Protein AF-A0A7S1SQJ2-F1 (afdb_monomer_lite)

Radius of gyration: 30.3 Å; chains: 1; bounding box: 57×61×94 Å

Foldseek 3Di:
DPDDPPDDDDDDDDPDFFWDWDFDWDDDDPDDDPDDDTDGDPPHGDIDGHDPFQDWFDQQAKAWADPVRHGDQADDAAAQLDKDKIKIFTWDPPDPPDIDTTQADQKAKWKWKDFDVDDDIDIWDKAQQQDPPPDPDDDSPHRMIMTMDRSLPRGNAFGKMWMFMWIARHDPDPNDHDPPIDTQTHPPNGTHIHGYHYAAWDPVLKDKFWFDDDPDPDDGDDGPVPVDDDPPDDTDMDIFIAHPNNGTDDDDPPPPPRPQDWDWDWDADPVRDIDTDTDRDDPDDPDD

Sequence (288 aa):
MEDGPGVYIGSFMPQVVGIHNILISLKPRLIDSPREAQGAIEGSPFSPNFRAEDGLIRPESSRVVNSYGSELTTFPRATAGEDLEVLMQAYTCPLPLLCIAKRTGGDVFRVRISETGGDLNQTFEVFDHSKPQYYSWPTYLAGRYSFRLDGMGDFQRAGTYQVDIRACKGSLVEGQCDEGHVPTRIKPSRPFQLVVRPAQTDASRSFARELRFPPEDTPPSELNNGDGWRAGELLTFTIQARDRFGNDQRYDPTDVYDSRVLWDVNITGDGGRLATTSFQQVTVASPA

Structure (mmCIF, N/CA/C/O backbone):
data_AF-A0A7S1SQJ2-F1
#
_entry.id   AF-A0A7S1SQJ2-F1
#
loop_
_atom_site.group_PDB
_atom_site.id
_atom_site.type_symbol
_atom_site.label_atom_id
_atom_site.label_alt_id
_atom_site.label_comp_id
_atom_site.label_asym_id
_atom_site.label_entity_id
_atom_site.label_seq_id
_atom_site.pdbx_PDB_ins_code
_atom_site.Cartn_x
_atom_site.Cartn_y
_atom_site.Cartn_z
_atom_site.occupancy
_atom_site.B_iso_or_equiv
_atom_site.auth_seq_id
_atom_site.auth_comp_id
_atom_site.auth_asym_id
_atom_site.auth_atom_id
_atom_site.pdbx_PDB_model_num
ATOM 1 N N . MET A 1 1 ? 18.725 -26.496 -8.624 1.00 46.00 1 MET A N 1
ATOM 2 C CA . MET A 1 1 ? 17.509 -26.879 -9.361 1.00 46.00 1 MET A CA 1
ATOM 3 C C . MET A 1 1 ? 17.933 -27.937 -10.351 1.00 46.00 1 MET A C 1
ATOM 5 O O . MET A 1 1 ? 18.755 -27.635 -11.203 1.00 46.00 1 MET A O 1
ATOM 9 N N . GLU A 1 2 ? 17.480 -29.172 -10.163 1.00 40.19 2 GLU A N 1
ATOM 10 C CA . GLU A 1 2 ? 17.467 -30.141 -11.257 1.00 40.19 2 GLU A CA 1
ATOM 11 C C . GLU A 1 2 ? 16.161 -29.884 -12.003 1.00 40.19 2 GLU A C 1
ATOM 13 O O . GLU A 1 2 ? 15.087 -30.259 -11.532 1.00 40.19 2 GLU A O 1
ATOM 18 N N . ASP A 1 3 ? 16.234 -29.131 -13.098 1.00 46.88 3 ASP A N 1
ATOM 19 C CA . ASP A 1 3 ? 15.100 -29.021 -14.008 1.00 46.88 3 ASP A CA 1
ATOM 20 C C . ASP A 1 3 ? 14.786 -30.427 -14.541 1.00 46.88 3 ASP A C 1
ATOM 22 O O . ASP A 1 3 ? 15.694 -31.202 -14.855 1.00 46.88 3 ASP A O 1
ATOM 26 N N . GLY A 1 4 ? 13.502 -30.790 -14.584 1.00 47.38 4 GLY A N 1
ATOM 27 C CA . GLY A 1 4 ? 13.065 -32.117 -15.021 1.00 47.38 4 GLY A CA 1
ATOM 28 C C . GLY A 1 4 ? 13.545 -32.480 -16.440 1.00 47.38 4 GLY A C 1
ATOM 29 O O . GLY A 1 4 ? 13.971 -31.610 -17.206 1.00 47.38 4 GLY A O 1
ATOM 30 N N . PRO A 1 5 ? 13.467 -33.765 -16.838 1.00 69.88 5 PRO A N 1
ATOM 31 C CA . PRO A 1 5 ? 13.948 -34.214 -18.143 1.00 69.88 5 PRO A CA 1
ATOM 32 C C . PRO A 1 5 ? 13.274 -33.438 -19.286 1.00 69.88 5 PRO A C 1
ATOM 34 O O . PRO A 1 5 ? 12.051 -33.435 -19.405 1.00 69.88 5 PRO A O 1
ATOM 37 N N . GLY A 1 6 ? 14.082 -32.806 -20.145 1.00 77.88 6 GLY A N 1
ATOM 38 C CA . GLY A 1 6 ? 13.622 -32.135 -21.369 1.00 77.88 6 GLY A CA 1
ATOM 39 C C . GLY A 1 6 ? 13.453 -30.612 -21.295 1.00 77.88 6 GLY A C 1
ATOM 40 O O . GLY A 1 6 ? 13.040 -30.020 -22.291 1.00 77.88 6 GLY A O 1
ATOM 41 N N . VAL A 1 7 ? 13.790 -29.963 -20.175 1.00 80.25 7 VAL A N 1
ATOM 42 C CA . VAL A 1 7 ? 13.840 -28.492 -20.075 1.00 80.25 7 VAL A CA 1
ATOM 43 C C . VAL A 1 7 ? 15.280 -28.006 -20.234 1.00 80.25 7 VAL A C 1
ATOM 45 O O . VAL A 1 7 ? 16.193 -28.522 -19.596 1.00 80.25 7 VAL A O 1
ATOM 48 N N . TYR A 1 8 ? 15.486 -26.998 -21.085 1.00 80.94 8 TYR A N 1
ATOM 49 C CA . TYR A 1 8 ? 16.794 -26.389 -21.325 1.00 80.94 8 TYR A CA 1
ATOM 50 C C . TYR A 1 8 ? 16.740 -24.899 -20.987 1.00 80.94 8 TYR A C 1
ATOM 52 O O . TYR A 1 8 ? 15.941 -24.162 -21.564 1.00 80.94 8 TYR A O 1
ATOM 60 N N . ILE A 1 9 ? 17.609 -24.448 -20.080 1.00 78.88 9 ILE A N 1
ATOM 61 C CA . ILE A 1 9 ? 17.771 -23.027 -19.755 1.00 78.88 9 ILE A CA 1
ATOM 62 C C . ILE A 1 9 ? 18.908 -22.450 -20.600 1.00 78.88 9 ILE A C 1
ATOM 64 O O . ILE A 1 9 ? 20.051 -22.900 -20.521 1.00 78.88 9 ILE A O 1
ATOM 68 N N . GLY A 1 10 ? 18.591 -21.439 -21.409 1.00 76.50 10 GLY A N 1
ATOM 69 C CA . GLY A 1 10 ? 19.573 -20.637 -22.134 1.00 76.50 10 GLY A CA 1
ATOM 70 C C . GLY A 1 10 ? 19.818 -19.305 -21.430 1.00 76.50 10 GLY A C 1
ATOM 71 O O . GLY A 1 10 ? 18.873 -18.557 -21.190 1.00 76.50 10 GLY A O 1
ATOM 72 N N . SER A 1 11 ? 21.083 -18.989 -21.153 1.00 75.31 11 SER A N 1
ATOM 73 C CA . SER A 1 11 ? 21.500 -17.705 -20.577 1.00 75.31 11 SER A CA 1
ATOM 74 C C . SER A 1 11 ? 22.395 -16.956 -21.558 1.00 75.31 11 SER A C 1
ATOM 76 O O . SER A 1 11 ? 23.306 -17.533 -22.150 1.00 75.31 11 SER A O 1
ATOM 78 N N . PHE A 1 12 ? 22.153 -15.660 -21.725 1.00 79.81 12 PHE A N 1
ATOM 79 C CA . PHE A 1 12 ? 22.932 -14.784 -22.597 1.00 79.81 12 PHE A CA 1
ATOM 80 C C . PHE A 1 12 ? 23.048 -13.398 -21.958 1.00 79.81 12 PHE A C 1
ATOM 82 O O . PHE A 1 12 ? 22.084 -12.898 -21.382 1.00 79.81 12 PHE A O 1
ATOM 89 N N . MET A 1 13 ? 24.226 -12.781 -22.080 1.00 74.19 13 MET A N 1
ATOM 90 C CA . MET A 1 13 ? 24.504 -11.440 -21.571 1.00 74.19 13 MET A CA 1
ATOM 91 C C . MET A 1 13 ? 24.760 -10.481 -22.747 1.00 74.19 13 MET A C 1
ATOM 93 O O . MET A 1 13 ? 25.868 -10.489 -23.299 1.00 74.19 13 MET A O 1
ATOM 97 N N . PRO A 1 14 ? 23.766 -9.672 -23.162 1.00 72.88 14 PRO A N 1
ATOM 98 C CA . PRO A 1 14 ? 23.923 -8.731 -24.269 1.00 72.88 14 PRO A CA 1
ATOM 99 C C . PRO A 1 14 ? 25.008 -7.709 -23.955 1.00 72.88 14 PRO A C 1
ATOM 101 O O . PRO A 1 14 ? 24.986 -7.069 -22.910 1.00 72.88 14 PRO A O 1
ATOM 104 N N . GLN A 1 15 ? 25.948 -7.542 -24.884 1.00 76.62 15 GLN A N 1
ATOM 105 C CA . GLN A 1 15 ? 27.007 -6.533 -24.776 1.00 76.62 15 GLN A CA 1
ATOM 106 C C . GLN A 1 15 ? 26.619 -5.206 -25.443 1.00 76.62 15 GLN A C 1
ATOM 108 O O . GLN A 1 15 ? 27.313 -4.207 -25.285 1.00 76.62 15 GLN A O 1
ATOM 113 N N . VAL A 1 16 ? 25.526 -5.188 -26.214 1.00 75.94 16 VAL A N 1
ATOM 114 C CA . VAL A 1 16 ? 25.098 -4.035 -27.013 1.00 75.94 16 VAL A CA 1
ATOM 115 C C . VAL A 1 16 ? 23.627 -3.729 -26.737 1.00 75.94 16 VAL A C 1
ATOM 117 O O . VAL A 1 16 ? 22.804 -4.627 -26.571 1.00 75.94 16 VAL A O 1
ATOM 120 N N . VAL A 1 17 ? 23.296 -2.440 -26.691 1.00 74.75 17 VAL A N 1
ATOM 121 C CA . VAL A 1 17 ? 21.923 -1.929 -26.582 1.00 74.75 17 VAL A CA 1
ATOM 122 C C . VAL A 1 17 ? 21.207 -2.039 -27.926 1.00 74.75 17 VAL A C 1
ATOM 124 O O . VAL A 1 17 ? 21.767 -1.686 -28.958 1.00 74.75 17 VAL A O 1
ATOM 127 N N . GLY A 1 18 ? 19.947 -2.468 -27.918 1.00 76.06 18 GLY A N 1
ATOM 128 C CA . GLY A 1 18 ? 19.072 -2.448 -29.085 1.00 76.06 18 GLY A CA 1
ATOM 129 C C . GLY A 1 18 ? 18.138 -3.648 -29.179 1.00 76.06 18 GLY A C 1
ATOM 130 O O . GLY A 1 18 ? 18.135 -4.554 -28.342 1.00 76.06 18 GLY A O 1
ATOM 131 N N . ILE A 1 19 ? 17.339 -3.663 -30.245 1.00 77.00 19 ILE A N 1
ATOM 132 C CA . ILE A 1 19 ? 16.502 -4.811 -30.598 1.00 77.00 19 ILE A CA 1
ATOM 133 C C . ILE A 1 19 ? 17.415 -5.922 -31.109 1.00 77.00 19 ILE A C 1
ATOM 135 O O . ILE A 1 19 ? 18.147 -5.733 -32.076 1.00 77.00 19 ILE A O 1
ATOM 139 N N . HIS A 1 20 ? 17.375 -7.069 -30.448 1.00 81.69 20 HIS A N 1
ATOM 140 C CA . HIS A 1 20 ? 18.065 -8.275 -30.896 1.00 81.69 20 HIS A CA 1
ATOM 141 C C . HIS A 1 20 ? 17.042 -9.250 -31.446 1.00 81.69 20 HIS A C 1
ATOM 143 O O . HIS A 1 20 ? 15.864 -9.138 -31.133 1.00 81.69 20 HIS A O 1
ATOM 149 N N . ASN A 1 21 ? 17.488 -10.214 -32.243 1.00 88.12 21 ASN A N 1
ATOM 150 C CA . ASN A 1 21 ? 16.626 -11.265 -32.758 1.00 88.12 21 ASN A CA 1
ATOM 151 C C . ASN A 1 21 ? 17.125 -12.613 -32.244 1.00 88.12 21 ASN A C 1
ATOM 153 O O . ASN A 1 21 ? 18.231 -13.027 -32.589 1.00 88.12 21 ASN A O 1
ATOM 157 N N . ILE A 1 22 ? 16.340 -13.274 -31.397 1.00 88.69 22 ILE A N 1
ATOM 158 C CA . ILE A 1 22 ? 16.706 -14.567 -30.819 1.00 88.69 22 ILE A CA 1
ATOM 159 C C . ILE A 1 22 ? 15.958 -15.656 -31.579 1.00 88.69 22 ILE A C 1
ATOM 161 O O . ILE A 1 22 ? 14.748 -15.833 -31.425 1.00 88.69 22 ILE A O 1
ATOM 165 N N . LEU A 1 23 ? 16.704 -16.374 -32.420 1.00 91.12 23 LEU A N 1
ATOM 166 C CA . LEU A 1 23 ? 16.224 -17.515 -33.186 1.00 91.12 23 LEU A CA 1
ATOM 167 C C . LEU A 1 23 ? 16.583 -18.814 -32.459 1.00 91.12 23 LEU A C 1
ATOM 169 O O . LEU A 1 23 ? 17.753 -19.104 -32.223 1.00 91.12 23 LEU A O 1
ATOM 173 N N . ILE A 1 24 ? 15.570 -19.610 -32.150 1.00 91.19 24 ILE A N 1
ATOM 174 C CA . ILE A 1 24 ? 15.678 -20.945 -31.586 1.00 91.19 24 ILE A CA 1
ATOM 175 C C . ILE A 1 24 ? 15.172 -21.898 -32.660 1.00 91.19 24 ILE A C 1
ATOM 177 O O . ILE A 1 24 ? 14.027 -21.816 -33.099 1.00 91.19 24 ILE A O 1
ATOM 181 N N . SER A 1 25 ? 16.044 -22.795 -33.102 1.00 89.19 25 SER A N 1
ATOM 182 C CA . SER A 1 25 ? 15.727 -23.807 -34.105 1.00 89.19 25 SER A CA 1
ATOM 183 C C . SER A 1 25 ? 15.935 -25.192 -33.520 1.00 89.19 25 SER A C 1
ATOM 185 O O . SER A 1 25 ? 16.969 -25.435 -32.893 1.00 89.19 25 SER A O 1
ATOM 187 N N . LEU A 1 26 ? 15.011 -26.110 -33.785 1.00 85.12 26 LEU A N 1
ATOM 188 C CA . LEU A 1 26 ? 15.198 -27.520 -33.469 1.00 85.12 26 LEU A CA 1
ATOM 189 C C . LEU A 1 26 ? 15.697 -28.239 -34.723 1.00 85.12 26 LEU A C 1
ATOM 191 O O . LEU A 1 26 ? 15.071 -28.160 -35.779 1.00 85.12 26 LEU A O 1
ATOM 195 N N . LYS A 1 27 ? 16.837 -28.928 -34.620 1.00 79.00 27 LYS A N 1
ATOM 196 C CA . LYS A 1 27 ? 17.335 -29.779 -35.706 1.00 79.00 27 LYS A CA 1
ATOM 197 C C . LYS A 1 27 ? 16.989 -31.235 -35.399 1.00 79.00 27 LYS A C 1
ATOM 199 O O . LYS A 1 27 ? 17.367 -31.699 -34.321 1.00 79.00 27 LYS A O 1
ATOM 204 N N . PRO A 1 28 ? 16.325 -31.967 -36.310 1.00 69.88 28 PRO A N 1
ATOM 205 C CA . PRO A 1 28 ? 16.175 -33.403 -36.143 1.00 69.88 28 PRO A CA 1
ATOM 206 C C . PRO A 1 28 ? 17.559 -34.061 -36.134 1.00 69.88 28 PRO A C 1
ATOM 208 O O . PRO A 1 28 ? 18.494 -33.618 -36.811 1.00 69.88 28 PRO A O 1
ATOM 211 N N . ARG A 1 29 ? 17.709 -35.113 -35.324 1.00 62.34 29 ARG A N 1
ATOM 212 C CA . ARG A 1 29 ? 18.940 -35.906 -35.284 1.00 62.34 29 ARG A CA 1
ATOM 213 C C . ARG A 1 29 ? 19.063 -36.595 -36.645 1.00 62.34 29 ARG A C 1
ATOM 215 O O . ARG A 1 29 ? 18.229 -37.427 -36.983 1.00 62.34 29 ARG A O 1
ATOM 222 N N . LEU A 1 30 ? 20.068 -36.201 -37.426 1.00 60.75 30 LEU A N 1
ATOM 223 C CA . LEU A 1 30 ? 20.409 -36.774 -38.731 1.00 60.75 30 LEU A CA 1
ATOM 224 C C . LEU A 1 30 ? 20.727 -38.264 -38.568 1.00 60.75 30 LEU A C 1
ATOM 226 O O . LEU A 1 30 ? 21.883 -38.618 -38.352 1.00 60.75 30 LEU A O 1
ATOM 230 N N . ILE A 1 31 ? 19.716 -39.126 -38.616 1.00 59.75 31 ILE A N 1
ATOM 231 C CA . ILE A 1 31 ? 19.946 -40.565 -38.742 1.00 59.75 31 ILE A CA 1
ATOM 232 C C . ILE A 1 31 ? 19.494 -41.051 -40.123 1.00 59.75 31 ILE A C 1
ATOM 234 O O . ILE A 1 31 ? 20.265 -41.783 -40.720 1.00 59.75 31 ILE A O 1
ATOM 238 N N . ASP A 1 32 ? 18.417 -40.527 -40.736 1.00 54.59 32 ASP A N 1
ATOM 239 C CA . ASP A 1 32 ? 17.941 -41.106 -42.015 1.00 54.59 32 ASP A CA 1
ATOM 240 C C . ASP A 1 32 ? 17.447 -40.135 -43.112 1.00 54.59 32 ASP A C 1
ATOM 242 O O . ASP A 1 32 ? 16.914 -40.590 -44.123 1.00 54.59 32 ASP A O 1
ATOM 246 N N . SER A 1 33 ? 17.620 -38.808 -43.004 1.00 52.94 33 SER A N 1
ATOM 247 C CA . SER A 1 33 ? 17.184 -37.913 -44.096 1.00 52.94 33 SER A CA 1
ATOM 248 C C . SER A 1 33 ? 18.021 -36.635 -44.242 1.00 52.94 33 SER A C 1
ATOM 250 O O . SER A 1 33 ? 17.960 -35.753 -43.386 1.00 52.94 33 SER A O 1
ATOM 252 N N . PRO A 1 34 ? 18.785 -36.463 -45.340 1.00 56.69 34 PRO A N 1
ATOM 253 C CA . PRO A 1 34 ? 19.629 -35.285 -45.565 1.00 56.69 34 PRO A CA 1
ATOM 254 C C . PRO A 1 34 ? 18.853 -34.024 -46.008 1.00 56.69 34 PRO A C 1
ATOM 256 O O . PRO A 1 34 ? 19.459 -33.101 -46.553 1.00 56.69 34 PRO A O 1
ATOM 259 N N . ARG A 1 35 ? 17.522 -33.962 -45.830 1.00 57.09 35 ARG A N 1
ATOM 260 C CA . ARG A 1 35 ? 16.679 -32.873 -46.371 1.00 57.09 35 ARG A CA 1
ATOM 261 C C . ARG A 1 35 ? 15.543 -32.362 -45.476 1.00 57.09 35 ARG A C 1
ATOM 263 O O . ARG A 1 35 ? 14.717 -31.599 -45.969 1.00 57.09 35 ARG A O 1
ATOM 270 N N . GLU A 1 36 ? 15.477 -32.709 -44.191 1.00 55.72 36 GLU A N 1
ATOM 271 C CA . GLU A 1 36 ? 14.464 -32.088 -43.324 1.00 55.72 36 GLU A CA 1
ATOM 272 C C . GLU A 1 36 ? 14.820 -30.636 -42.982 1.00 55.72 36 GLU A C 1
ATOM 274 O O . GLU A 1 36 ? 15.918 -30.319 -42.515 1.00 55.72 36 GLU A O 1
ATOM 279 N N . ALA A 1 37 ? 13.875 -29.743 -43.284 1.00 55.12 37 ALA A N 1
ATOM 280 C CA . ALA A 1 37 ? 14.016 -28.304 -43.149 1.00 55.12 37 ALA A CA 1
ATOM 281 C C . ALA A 1 37 ? 14.262 -27.917 -41.685 1.00 55.12 37 ALA A C 1
ATOM 283 O O . ALA A 1 37 ? 13.485 -28.251 -40.793 1.00 55.12 37 ALA A O 1
ATOM 284 N N . GLN A 1 38 ? 15.344 -27.175 -41.446 1.00 69.31 38 GLN A N 1
ATOM 285 C CA . GLN A 1 38 ? 15.570 -26.495 -40.175 1.00 69.31 38 GLN A CA 1
ATOM 286 C C . GLN A 1 38 ? 14.461 -25.457 -39.986 1.00 69.31 38 GLN A C 1
ATOM 288 O O . GLN A 1 38 ? 14.413 -24.465 -40.710 1.00 69.31 38 GLN A O 1
ATOM 293 N N . GLY A 1 39 ? 13.563 -25.709 -39.037 1.00 76.81 39 GLY A N 1
ATOM 294 C CA . GLY A 1 39 ? 12.510 -24.779 -38.649 1.00 76.81 39 GLY A CA 1
ATOM 295 C C . GLY A 1 39 ? 12.876 -24.035 -37.370 1.00 76.81 39 GLY A C 1
ATOM 296 O O . GLY A 1 39 ? 13.464 -24.610 -36.449 1.00 76.81 39 GLY A O 1
ATOM 297 N N . ALA A 1 40 ? 12.512 -22.754 -37.304 1.00 85.88 40 ALA A N 1
ATOM 298 C CA . ALA A 1 40 ? 12.355 -22.086 -36.019 1.00 85.88 40 ALA A CA 1
ATOM 299 C C . ALA A 1 40 ? 11.288 -22.839 -35.209 1.00 85.88 40 ALA A C 1
ATOM 301 O O . ALA A 1 40 ? 10.312 -23.326 -35.784 1.00 85.88 40 ALA A O 1
ATOM 302 N N . ILE A 1 41 ? 11.468 -22.955 -33.895 1.00 89.19 41 ILE A N 1
ATOM 303 C CA . ILE A 1 41 ? 10.383 -23.447 -33.039 1.00 89.19 41 ILE A CA 1
ATOM 304 C C . ILE A 1 41 ? 9.259 -22.404 -32.971 1.00 89.19 41 ILE A C 1
ATOM 306 O O . ILE A 1 41 ? 9.471 -21.224 -33.264 1.00 89.19 41 ILE A O 1
ATOM 310 N N . GLU A 1 42 ? 8.064 -22.825 -32.563 1.00 87.62 42 GLU A N 1
ATOM 311 C CA . GLU A 1 42 ? 6.940 -21.911 -32.353 1.00 87.62 42 GLU A CA 1
ATOM 312 C C . GLU A 1 42 ? 7.315 -20.775 -31.380 1.00 87.62 42 GLU A C 1
ATOM 314 O O . GLU A 1 42 ? 7.999 -20.991 -30.380 1.00 87.62 42 GLU A O 1
ATOM 319 N N . GLY A 1 43 ? 6.909 -19.543 -31.705 1.00 84.25 43 GLY A N 1
ATOM 320 C CA . GLY A 1 43 ? 7.273 -18.341 -30.944 1.00 84.25 43 GLY A CA 1
ATOM 321 C C . GLY A 1 43 ? 8.679 -17.795 -31.232 1.00 84.25 43 GLY A C 1
ATOM 322 O O . GLY A 1 43 ? 9.083 -16.804 -30.621 1.00 84.25 43 GLY A O 1
ATOM 323 N N . SER A 1 44 ? 9.419 -18.404 -32.166 1.00 90.88 44 SER A N 1
ATOM 324 C CA . SER A 1 44 ? 10.736 -17.953 -32.609 1.00 90.88 44 SER A CA 1
ATOM 325 C C . SER A 1 44 ? 10.723 -17.472 -34.077 1.00 90.88 44 SER A C 1
ATOM 327 O O . SER A 1 44 ? 10.063 -18.084 -34.914 1.00 90.88 44 SER A O 1
ATOM 329 N N . PRO A 1 45 ? 11.464 -16.403 -34.425 1.00 88.69 45 PRO A N 1
ATOM 330 C CA . PRO A 1 45 ? 12.303 -15.619 -33.534 1.00 88.69 45 PRO A CA 1
ATOM 331 C C . PRO A 1 45 ? 11.496 -14.644 -32.672 1.00 88.69 45 PRO A C 1
ATOM 333 O O . PRO A 1 45 ? 10.442 -14.162 -33.080 1.00 88.69 45 PRO A O 1
ATOM 336 N N . PHE A 1 46 ? 12.016 -14.330 -31.486 1.00 87.50 46 PHE A N 1
ATOM 337 C CA . PHE A 1 46 ? 11.502 -13.231 -30.669 1.00 87.50 46 PHE A CA 1
ATOM 338 C C . PHE A 1 46 ? 12.521 -12.098 -30.618 1.00 87.50 46 PHE A C 1
ATOM 340 O O . PHE A 1 46 ? 13.733 -12.331 -30.659 1.00 87.50 46 PHE A O 1
ATOM 347 N N . SER A 1 47 ? 12.022 -10.861 -30.545 1.00 85.62 47 SER A N 1
ATOM 348 C CA . SER A 1 47 ? 12.851 -9.666 -30.714 1.00 85.62 47 SER A CA 1
ATOM 349 C C . SER A 1 47 ? 12.890 -8.777 -29.465 1.00 85.62 47 SER A C 1
ATOM 351 O O . SER A 1 47 ? 12.232 -7.732 -29.427 1.00 85.62 47 SER A O 1
ATOM 353 N N . PRO A 1 48 ? 13.620 -9.173 -28.404 1.00 79.12 48 PRO A N 1
ATOM 354 C CA . PRO A 1 48 ? 13.714 -8.364 -27.198 1.00 79.12 48 PRO A CA 1
ATOM 355 C C . PRO A 1 48 ? 14.523 -7.087 -27.458 1.00 79.12 48 PRO A C 1
ATOM 357 O O . PRO A 1 48 ? 15.520 -7.084 -28.180 1.00 79.12 48 PRO A O 1
ATOM 360 N N . ASN A 1 49 ? 14.110 -5.989 -26.824 1.00 75.75 49 ASN A N 1
ATOM 361 C CA . ASN A 1 49 ? 14.848 -4.729 -26.830 1.00 75.75 49 ASN A CA 1
ATOM 362 C C . ASN A 1 49 ? 15.713 -4.627 -25.566 1.00 75.75 49 ASN A C 1
ATOM 364 O O . ASN A 1 49 ? 15.204 -4.369 -24.470 1.00 75.75 49 ASN A O 1
ATOM 368 N N . PHE A 1 50 ? 17.018 -4.832 -25.706 1.00 72.25 50 PHE A N 1
ATOM 369 C CA . PHE A 1 50 ? 17.981 -4.676 -24.620 1.00 72.25 50 PHE A CA 1
ATOM 370 C C . PHE A 1 50 ? 18.364 -3.209 -24.482 1.00 72.25 50 PHE A C 1
ATOM 372 O O . PHE A 1 50 ? 18.631 -2.543 -25.475 1.00 72.25 50 PHE A O 1
ATOM 379 N N . ARG A 1 51 ? 18.368 -2.677 -23.261 1.00 68.38 51 ARG A N 1
ATOM 380 C CA . ARG A 1 51 ? 18.730 -1.276 -23.007 1.00 68.38 51 ARG A CA 1
ATOM 381 C C . ARG A 1 51 ? 19.738 -1.230 -21.875 1.00 68.38 51 ARG A C 1
ATOM 383 O O . ARG A 1 51 ? 19.607 -2.017 -20.947 1.00 68.38 51 ARG A O 1
ATOM 390 N N . ALA A 1 52 ? 20.726 -0.345 -21.993 1.00 62.28 52 ALA A N 1
ATOM 391 C CA . ALA A 1 52 ? 21.736 -0.143 -20.955 1.00 62.28 52 ALA A CA 1
ATOM 392 C C . ALA A 1 52 ? 21.103 0.495 -19.717 1.00 62.28 52 ALA A C 1
ATOM 394 O O . ALA A 1 52 ? 21.423 0.122 -18.598 1.00 62.28 52 ALA A O 1
ATOM 395 N N . GLU A 1 53 ? 20.150 1.399 -19.937 1.00 68.19 53 GLU A N 1
ATOM 396 C CA . GLU A 1 53 ? 19.367 2.050 -18.898 1.00 68.19 53 GLU A CA 1
ATOM 397 C C . GLU A 1 53 ? 17.932 2.198 -19.401 1.00 68.19 53 GLU A C 1
ATOM 399 O O . GLU A 1 53 ? 17.698 2.475 -20.582 1.00 68.19 53 GLU A O 1
ATOM 404 N N . ASP A 1 54 ? 16.951 2.058 -18.513 1.00 70.50 54 ASP A N 1
ATOM 405 C CA . ASP A 1 54 ? 15.560 2.345 -18.867 1.00 70.50 54 ASP A CA 1
ATOM 406 C C . ASP A 1 54 ? 15.241 3.849 -18.813 1.00 70.50 54 ASP A C 1
ATOM 408 O O . ASP A 1 54 ? 14.085 4.251 -18.870 1.00 70.50 54 ASP A O 1
ATOM 412 N N . GLY A 1 55 ? 16.259 4.710 -18.784 1.00 80.38 55 GLY A N 1
ATOM 413 C CA . GLY A 1 55 ? 16.094 6.158 -18.742 1.00 80.38 55 GLY A CA 1
ATOM 414 C C . GLY A 1 55 ? 15.451 6.645 -17.441 1.00 80.38 55 GLY A C 1
ATOM 415 O O . GLY A 1 55 ? 15.373 5.935 -16.431 1.00 80.38 55 GLY A O 1
ATOM 416 N N . LEU A 1 56 ? 14.997 7.896 -17.458 1.00 88.19 56 LEU A N 1
ATOM 417 C CA . LEU A 1 56 ? 14.420 8.536 -16.279 1.00 88.19 56 LEU A CA 1
ATOM 418 C C . LEU A 1 56 ? 13.042 7.958 -15.954 1.00 88.19 56 LEU A C 1
ATOM 420 O O . LEU A 1 56 ? 12.239 7.690 -16.851 1.00 88.19 56 LEU A O 1
ATOM 424 N N . ILE A 1 57 ? 12.757 7.801 -14.660 1.00 92.50 57 ILE A N 1
ATOM 425 C CA . ILE A 1 57 ? 11.388 7.550 -14.215 1.00 92.50 57 ILE A CA 1
ATOM 426 C C . ILE A 1 57 ? 10.476 8.680 -14.682 1.00 92.50 57 ILE A C 1
ATOM 428 O O . ILE A 1 57 ? 10.839 9.857 -14.642 1.00 92.50 57 ILE A O 1
ATOM 432 N N . ARG A 1 58 ? 9.266 8.308 -15.087 1.00 94.06 58 ARG A N 1
ATOM 433 C CA . ARG A 1 58 ? 8.173 9.219 -15.388 1.00 94.06 58 ARG A CA 1
ATOM 434 C C . ARG A 1 58 ? 7.073 9.035 -14.340 1.00 94.06 58 ARG A C 1
ATOM 436 O O . ARG A 1 58 ? 6.217 8.164 -14.525 1.00 94.06 58 ARG A O 1
ATOM 443 N N . PRO A 1 59 ? 7.103 9.789 -13.222 1.00 93.25 59 PRO A N 1
ATOM 444 C CA . PRO A 1 59 ? 6.187 9.592 -12.101 1.00 93.25 59 PRO A CA 1
ATOM 445 C C . PRO A 1 59 ? 4.720 9.541 -12.528 1.00 93.25 59 PRO A C 1
ATOM 447 O O . PRO A 1 59 ? 4.015 8.612 -12.156 1.00 93.25 59 PRO A O 1
ATOM 450 N N . GLU A 1 60 ? 4.279 10.435 -13.410 1.00 93.56 60 GLU A N 1
ATOM 451 C CA . GLU A 1 60 ? 2.899 10.508 -13.899 1.00 93.56 60 GLU A CA 1
ATOM 452 C C . GLU A 1 60 ? 2.428 9.269 -14.685 1.00 93.56 60 GLU A C 1
ATOM 454 O O . GLU A 1 60 ? 1.236 9.119 -14.950 1.00 93.56 60 GLU A O 1
ATOM 459 N N . SER A 1 61 ? 3.351 8.387 -15.077 1.00 93.44 61 SER A N 1
ATOM 460 C CA . SER A 1 61 ? 3.065 7.085 -15.696 1.00 93.44 61 SER A CA 1
ATOM 461 C C . SER A 1 61 ? 3.314 5.905 -14.754 1.00 93.44 61 SER A C 1
ATOM 463 O O . SER A 1 61 ? 2.744 4.833 -14.961 1.00 93.44 61 SER A O 1
ATOM 465 N N . SER A 1 62 ? 4.142 6.092 -13.722 1.00 95.62 62 SER A N 1
ATOM 466 C CA . SER A 1 62 ? 4.342 5.125 -12.641 1.00 95.62 62 SER A CA 1
ATOM 467 C C . SER A 1 62 ? 3.050 4.903 -11.862 1.00 95.62 62 SER A C 1
ATOM 469 O O . SER A 1 62 ? 2.210 5.797 -11.783 1.00 95.62 62 SER A O 1
ATOM 471 N N . ARG A 1 63 ? 2.860 3.708 -11.298 1.00 95.62 63 ARG A N 1
ATOM 472 C CA . ARG A 1 63 ? 1.565 3.314 -10.719 1.00 95.62 63 ARG A CA 1
ATOM 473 C C . ARG A 1 63 ? 1.692 2.277 -9.615 1.00 95.62 63 ARG A C 1
ATOM 475 O O . ARG A 1 63 ? 2.655 1.513 -9.583 1.00 95.62 63 ARG A O 1
ATOM 482 N N . VAL A 1 64 ? 0.681 2.231 -8.752 1.00 95.56 64 VAL A N 1
ATOM 483 C CA . VAL A 1 64 ? 0.457 1.106 -7.837 1.00 95.56 64 VAL A CA 1
ATOM 484 C C . VAL A 1 64 ? -0.036 -0.088 -8.648 1.00 95.56 64 VAL A C 1
ATOM 486 O O . VAL A 1 64 ? -0.840 0.069 -9.573 1.00 95.56 64 VAL A O 1
ATOM 489 N N . VAL A 1 65 ? 0.462 -1.277 -8.324 1.00 93.56 65 VAL A N 1
ATOM 490 C CA . VAL A 1 65 ? 0.139 -2.515 -9.033 1.00 93.56 65 VAL A CA 1
ATOM 491 C C . VAL A 1 65 ? -0.200 -3.647 -8.071 1.00 93.56 65 VAL A C 1
ATOM 493 O O . VAL A 1 65 ? 0.165 -3.613 -6.901 1.00 93.56 65 VAL A O 1
ATOM 496 N N . ASN A 1 66 ? -0.894 -4.670 -8.561 1.00 87.62 66 ASN A N 1
ATOM 497 C CA . ASN A 1 66 ? -1.015 -5.943 -7.850 1.00 87.62 66 ASN A CA 1
ATOM 498 C C . ASN A 1 66 ? 0.229 -6.829 -8.076 1.00 87.62 66 ASN A C 1
ATOM 500 O O . ASN A 1 66 ? 1.155 -6.461 -8.802 1.00 87.62 66 ASN A O 1
ATOM 504 N N . SER A 1 67 ? 0.236 -8.033 -7.498 1.00 83.12 67 SER A N 1
ATOM 505 C CA . SER A 1 67 ? 1.324 -9.014 -7.663 1.00 83.12 67 SER A CA 1
ATOM 506 C C . SER A 1 67 ? 1.613 -9.360 -9.131 1.00 83.12 67 SER A C 1
ATOM 508 O O . SER A 1 67 ? 2.772 -9.546 -9.516 1.00 83.12 67 SER A O 1
ATOM 510 N N . TYR A 1 68 ? 0.583 -9.345 -9.980 1.00 82.75 68 TYR A N 1
ATOM 511 C CA . TYR A 1 68 ? 0.678 -9.588 -11.421 1.00 82.75 68 TYR A CA 1
ATOM 512 C C . TYR A 1 68 ? 1.158 -8.369 -12.230 1.00 82.75 68 TYR A C 1
ATOM 514 O O . TYR A 1 68 ? 1.354 -8.478 -13.437 1.00 82.75 68 TYR A O 1
ATOM 522 N N . GLY A 1 69 ? 1.370 -7.205 -11.605 1.00 82.06 69 GLY A N 1
ATOM 523 C CA . GLY A 1 69 ? 1.786 -5.972 -12.287 1.00 82.06 69 GLY A CA 1
ATOM 524 C C . GLY A 1 69 ? 0.643 -5.187 -12.945 1.00 82.06 69 GLY A C 1
ATOM 525 O O . GLY A 1 69 ? 0.897 -4.231 -13.680 1.00 82.06 69 GLY A O 1
ATOM 526 N N . SER A 1 70 ? -0.612 -5.569 -12.695 1.00 87.31 70 SER A N 1
ATOM 527 C CA . SER A 1 70 ? -1.785 -4.831 -13.180 1.00 87.31 70 SER A CA 1
ATOM 528 C C . SER A 1 70 ? -2.030 -3.592 -12.325 1.00 87.31 70 SER A C 1
ATOM 530 O O . SER A 1 70 ? -1.888 -3.657 -11.108 1.00 87.31 70 SER A O 1
ATOM 532 N N . GLU A 1 71 ? -2.414 -2.481 -12.956 1.00 92.94 71 GLU A N 1
ATOM 533 C CA . GLU A 1 71 ? -2.685 -1.204 -12.283 1.00 92.94 71 GLU A CA 1
ATOM 534 C C . GLU A 1 71 ? -3.805 -1.334 -11.244 1.00 92.94 71 GLU A C 1
ATOM 536 O O . GLU A 1 71 ? -4.884 -1.847 -11.542 1.00 92.94 71 GLU A O 1
ATOM 541 N N . LEU A 1 72 ? -3.557 -0.814 -10.043 1.00 90.62 72 LEU A N 1
ATOM 542 C CA . LEU A 1 72 ? -4.571 -0.621 -9.016 1.00 90.62 72 LEU A CA 1
ATOM 543 C C . LEU A 1 72 ? -4.961 0.855 -8.980 1.00 90.62 72 LEU A C 1
ATOM 545 O O . LEU A 1 72 ? -4.161 1.717 -8.627 1.00 90.62 72 LEU A O 1
ATOM 549 N N . THR A 1 73 ? -6.209 1.154 -9.335 1.00 89.62 73 THR A N 1
ATOM 550 C CA . THR A 1 73 ? -6.761 2.519 -9.272 1.00 89.62 73 THR A CA 1
ATOM 551 C C . THR A 1 73 ? -7.274 2.890 -7.882 1.00 89.62 73 THR A C 1
ATOM 553 O O . THR A 1 73 ? -7.465 4.067 -7.581 1.00 89.62 73 THR A O 1
ATOM 556 N N . THR A 1 74 ? -7.519 1.884 -7.045 1.00 89.25 74 THR A N 1
ATOM 557 C CA . THR A 1 74 ? -7.999 1.986 -5.664 1.00 89.25 74 THR A CA 1
ATOM 558 C C . THR A 1 74 ? -7.330 0.899 -4.840 1.00 89.25 74 THR A C 1
ATOM 560 O O . THR A 1 74 ? -7.119 -0.204 -5.352 1.00 89.25 74 THR A O 1
ATOM 563 N N . PHE A 1 75 ? -7.032 1.174 -3.570 1.00 90.25 75 PHE A N 1
ATOM 564 C CA . PHE A 1 75 ? -6.564 0.116 -2.683 1.00 90.25 75 PHE A CA 1
ATOM 565 C C . PHE A 1 75 ? -7.684 -0.878 -2.375 1.00 90.25 75 PHE A C 1
ATOM 567 O O . PHE A 1 75 ? -8.845 -0.471 -2.242 1.00 90.25 75 PHE A O 1
ATOM 574 N N . PRO A 1 76 ? -7.363 -2.179 -2.250 1.00 86.69 76 PRO A N 1
ATOM 575 C CA . PRO A 1 76 ? -8.275 -3.100 -1.598 1.00 86.69 76 PRO A CA 1
ATOM 576 C C . PRO A 1 76 ? -8.506 -2.638 -0.155 1.00 86.69 76 PRO A C 1
ATOM 578 O O . PRO A 1 76 ? -7.665 -1.969 0.447 1.00 86.69 76 PRO A O 1
ATOM 581 N N . ARG A 1 77 ? -9.668 -2.984 0.399 1.00 85.38 77 ARG A N 1
ATOM 582 C CA . ARG A 1 77 ? -9.948 -2.725 1.813 1.00 85.38 77 ARG A CA 1
ATOM 583 C C . ARG A 1 77 ? -8.975 -3.544 2.660 1.00 85.38 77 ARG A C 1
ATOM 585 O O . ARG A 1 77 ? -8.816 -4.734 2.396 1.00 85.38 77 ARG A O 1
ATOM 592 N N . ALA A 1 78 ? -8.365 -2.902 3.646 1.00 89.75 78 ALA A N 1
ATOM 593 C CA . ALA A 1 78 ? -7.483 -3.545 4.610 1.00 89.75 78 ALA A CA 1
ATOM 594 C C . ALA A 1 78 ? -8.211 -3.744 5.943 1.00 89.75 78 ALA A C 1
ATOM 596 O O . ALA A 1 78 ? -9.265 -3.143 6.180 1.00 89.75 78 ALA A O 1
ATOM 597 N N . THR A 1 79 ? -7.642 -4.572 6.808 1.00 88.56 79 THR A N 1
ATOM 598 C CA . THR A 1 79 ? -8.124 -4.789 8.173 1.00 88.56 79 THR A CA 1
ATOM 599 C C . THR A 1 79 ? -7.137 -4.160 9.150 1.00 88.56 79 THR A C 1
ATOM 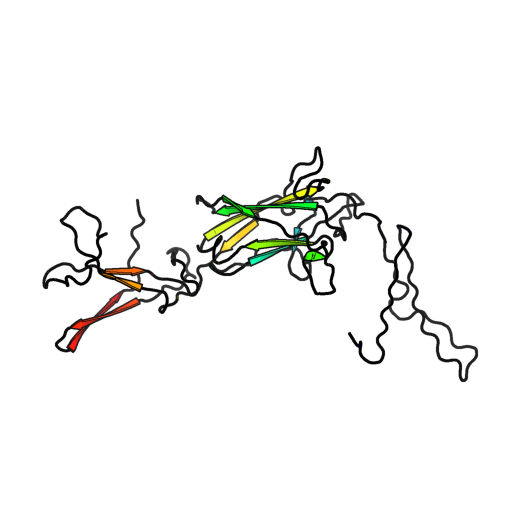601 O O . THR A 1 79 ? -5.929 -4.294 8.972 1.00 88.56 79 THR A O 1
ATOM 604 N N . ALA A 1 80 ? -7.630 -3.483 10.183 1.00 86.88 80 ALA A N 1
ATOM 605 C CA . ALA A 1 80 ? -6.800 -2.959 11.259 1.00 86.88 80 ALA A CA 1
ATOM 606 C C . ALA A 1 80 ? -6.012 -4.105 11.910 1.00 86.88 80 ALA A C 1
ATOM 608 O O . ALA A 1 80 ? -6.548 -5.199 12.102 1.00 86.88 80 ALA A O 1
ATOM 609 N N . GLY A 1 81 ? -4.739 -3.878 12.219 1.00 85.81 81 GLY A N 1
ATOM 610 C CA . GLY A 1 81 ? -3.870 -4.918 12.768 1.00 85.81 81 GLY A CA 1
ATOM 611 C C . GLY A 1 81 ? -3.271 -5.893 11.748 1.00 85.81 81 GLY A C 1
ATOM 612 O O . GLY A 1 81 ? -2.382 -6.654 12.117 1.00 85.81 81 GLY A O 1
ATOM 613 N N . GLU A 1 82 ? -3.705 -5.887 10.481 1.00 88.50 82 GLU A N 1
ATOM 614 C CA . GLU A 1 82 ? -3.082 -6.698 9.427 1.00 88.50 82 GLU A CA 1
ATOM 615 C C . GLU A 1 82 ? -1.965 -5.940 8.712 1.00 88.50 82 GLU A C 1
ATOM 617 O O . GLU A 1 82 ? -2.089 -4.754 8.404 1.00 88.50 82 GLU A O 1
ATOM 622 N N . ASP A 1 83 ? -0.896 -6.663 8.383 1.00 89.88 83 ASP A N 1
ATOM 623 C CA . ASP A 1 83 ? 0.155 -6.139 7.525 1.00 89.88 83 ASP A CA 1
ATOM 624 C C . ASP A 1 83 ? -0.364 -5.922 6.106 1.00 89.88 83 ASP A C 1
ATOM 626 O O . ASP A 1 83 ? -1.008 -6.794 5.515 1.00 89.88 83 ASP A O 1
ATOM 630 N N . LEU A 1 84 ? -0.011 -4.778 5.526 1.00 90.06 84 LEU A N 1
ATOM 631 C CA . LEU A 1 84 ? -0.314 -4.470 4.135 1.00 90.06 84 LEU A CA 1
ATOM 632 C C . LEU A 1 84 ? 0.976 -4.182 3.376 1.00 90.06 84 LEU A C 1
ATOM 634 O O . LEU A 1 84 ? 1.698 -3.240 3.692 1.00 90.06 84 LEU A O 1
ATOM 638 N N . GLU A 1 85 ? 1.237 -4.961 2.330 1.00 92.62 85 GLU A N 1
ATOM 639 C CA . GLU A 1 85 ? 2.277 -4.646 1.356 1.00 92.62 85 GLU A CA 1
ATOM 640 C C . GLU A 1 85 ? 1.654 -4.022 0.108 1.00 92.62 85 GLU A C 1
ATOM 642 O O . GLU A 1 85 ? 0.736 -4.572 -0.508 1.00 92.62 85 GLU A O 1
ATOM 647 N N . VAL A 1 86 ? 2.184 -2.868 -0.288 1.00 93.31 86 VAL A N 1
ATOM 648 C CA . VAL A 1 86 ? 1.766 -2.166 -1.498 1.00 93.31 86 VAL A CA 1
ATOM 649 C C . VAL A 1 86 ? 2.888 -2.201 -2.516 1.00 93.31 86 VAL A C 1
ATOM 651 O O . VAL A 1 86 ? 3.973 -1.675 -2.278 1.00 93.31 86 VAL A O 1
ATOM 654 N N . LEU A 1 87 ? 2.594 -2.763 -3.688 1.00 94.44 87 LEU A N 1
ATOM 655 C CA . LEU A 1 87 ? 3.527 -2.828 -4.805 1.00 94.44 87 LEU A CA 1
ATOM 656 C C . LEU A 1 87 ? 3.360 -1.619 -5.729 1.00 94.44 87 LEU A C 1
ATOM 658 O O . LEU A 1 87 ? 2.253 -1.197 -6.067 1.00 94.44 87 LEU A O 1
ATOM 662 N N . MET A 1 88 ? 4.482 -1.091 -6.194 1.00 95.88 88 MET A N 1
ATOM 663 C CA . MET A 1 88 ? 4.570 0.014 -7.138 1.00 95.88 88 MET A CA 1
ATOM 664 C C . MET A 1 88 ? 5.463 -0.396 -8.304 1.00 95.88 88 MET A C 1
ATOM 666 O O . MET A 1 88 ? 6.447 -1.113 -8.132 1.00 95.88 88 MET A O 1
ATOM 670 N N . GLN A 1 89 ? 5.132 0.077 -9.500 1.00 95.12 89 GLN A N 1
ATOM 671 C CA . GLN A 1 89 ? 5.925 -0.135 -10.705 1.00 95.12 89 GLN A CA 1
ATOM 672 C C . GLN A 1 89 ? 6.354 1.219 -11.266 1.00 95.12 89 GLN A C 1
ATOM 674 O O . GLN A 1 89 ? 5.513 2.069 -11.583 1.00 95.12 89 GLN A O 1
ATOM 679 N N . ALA A 1 90 ? 7.664 1.396 -11.421 1.00 95.00 90 ALA A N 1
ATOM 680 C CA . ALA A 1 90 ? 8.239 2.537 -12.111 1.00 95.00 90 ALA A CA 1
ATOM 681 C C . ALA A 1 90 ? 8.078 2.386 -13.627 1.00 95.00 90 ALA A C 1
ATOM 683 O O . ALA A 1 90 ? 8.271 1.299 -14.183 1.00 95.00 90 ALA A O 1
ATOM 684 N N . TYR A 1 91 ? 7.738 3.487 -14.292 1.00 93.19 91 TYR A N 1
ATOM 685 C CA . TYR A 1 91 ? 7.629 3.571 -15.745 1.00 93.19 91 TYR A CA 1
ATOM 686 C C . TYR A 1 91 ? 8.598 4.604 -16.306 1.00 93.19 91 TYR A C 1
ATOM 688 O O . TYR A 1 91 ? 8.951 5.580 -15.650 1.00 93.19 91 TYR A O 1
ATOM 696 N N . THR A 1 92 ? 8.990 4.383 -17.552 1.00 91.75 92 THR A N 1
ATOM 697 C CA . THR A 1 92 ? 9.767 5.295 -18.391 1.00 91.75 92 THR A CA 1
ATOM 698 C C . THR A 1 92 ? 9.033 5.477 -19.708 1.00 91.75 92 THR A C 1
ATOM 700 O O . THR A 1 92 ? 8.338 4.562 -20.160 1.00 91.75 92 THR A O 1
ATOM 703 N N . CYS A 1 93 ? 9.181 6.632 -20.348 1.00 88.69 93 CYS A N 1
ATOM 704 C CA . CYS A 1 93 ? 8.541 6.889 -21.635 1.00 88.69 93 CYS A CA 1
ATOM 705 C C . CYS A 1 93 ? 9.590 7.328 -22.650 1.00 88.69 93 CYS A C 1
ATOM 707 O O . CYS A 1 93 ? 9.782 8.526 -22.852 1.00 88.69 93 CYS A O 1
ATOM 709 N N . PRO A 1 94 ? 10.288 6.363 -23.281 1.00 80.69 94 PRO A N 1
ATOM 710 C CA . PRO A 1 94 ? 11.298 6.659 -24.297 1.00 80.69 94 PRO A CA 1
ATOM 711 C C . PRO A 1 94 ? 10.705 7.378 -25.515 1.00 80.69 94 PRO A C 1
ATOM 713 O O . PRO A 1 94 ? 11.434 8.015 -26.266 1.00 80.69 94 PRO A O 1
ATOM 716 N N . LEU A 1 95 ? 9.388 7.268 -25.717 1.00 81.44 95 LEU A N 1
ATOM 717 C CA . LEU A 1 95 ? 8.633 8.022 -26.710 1.00 81.44 95 LEU A CA 1
ATOM 718 C C . LEU A 1 95 ? 7.450 8.714 -26.010 1.00 81.44 95 LEU A C 1
ATOM 720 O O . LEU A 1 95 ? 6.897 8.138 -25.069 1.00 81.44 95 LEU A O 1
ATOM 724 N N . PRO A 1 96 ? 7.001 9.898 -26.473 1.00 79.44 96 PRO A N 1
ATOM 725 C CA . PRO A 1 96 ? 5.986 10.704 -25.782 1.00 79.44 96 PRO A CA 1
ATOM 726 C C . PRO A 1 96 ? 4.695 9.959 -25.414 1.00 79.44 96 PRO A C 1
ATOM 728 O O . PRO A 1 96 ? 4.115 10.232 -24.363 1.00 79.44 96 PRO A O 1
ATOM 731 N N . LEU A 1 97 ? 4.280 9.010 -26.261 1.00 81.56 97 LEU A N 1
ATOM 732 C CA . LEU A 1 97 ? 3.037 8.242 -26.137 1.00 81.56 97 LEU A CA 1
ATOM 733 C C . LEU A 1 97 ? 3.247 6.780 -25.716 1.00 81.56 97 LEU A C 1
ATOM 735 O O . LEU A 1 97 ? 2.270 6.056 -25.544 1.00 81.56 97 LEU A O 1
ATOM 739 N N . LEU A 1 98 ? 4.496 6.330 -25.567 1.00 84.75 98 LEU A N 1
ATOM 740 C CA . LEU A 1 98 ? 4.799 4.946 -25.215 1.00 84.75 98 LEU A CA 1
ATOM 741 C C . LEU A 1 98 ? 5.565 4.903 -23.903 1.00 84.75 98 LEU A C 1
ATOM 743 O O . LEU A 1 98 ? 6.769 5.156 -23.857 1.00 84.75 98 LEU A O 1
ATOM 747 N N . CYS A 1 99 ? 4.842 4.524 -22.859 1.00 87.06 99 CYS A N 1
ATOM 748 C CA . CYS A 1 99 ? 5.387 4.285 -21.540 1.00 87.06 99 CYS A CA 1
ATOM 749 C C . CYS A 1 99 ? 5.496 2.788 -21.291 1.00 87.06 99 CYS A C 1
ATOM 751 O O . CYS A 1 99 ? 4.540 2.043 -21.506 1.00 87.06 99 CYS A O 1
ATOM 753 N N . ILE A 1 100 ? 6.658 2.349 -20.827 1.00 87.94 100 ILE A N 1
ATOM 754 C CA . ILE A 1 100 ? 6.914 0.953 -20.486 1.00 87.94 100 ILE A CA 1
ATOM 755 C C . ILE A 1 100 ? 7.447 0.853 -19.062 1.00 87.94 100 ILE A C 1
ATOM 757 O O . ILE A 1 100 ? 8.015 1.812 -18.536 1.00 87.94 100 ILE A O 1
ATOM 761 N N . ALA A 1 101 ? 7.251 -0.306 -18.440 1.00 88.69 101 ALA A N 1
ATOM 762 C CA . ALA A 1 101 ? 7.804 -0.577 -17.123 1.00 88.69 101 ALA A CA 1
ATOM 763 C C . ALA A 1 101 ? 9.337 -0.505 -17.181 1.00 88.69 101 ALA A C 1
ATOM 765 O O . ALA A 1 101 ? 9.949 -1.031 -18.116 1.00 88.69 101 ALA A O 1
ATOM 766 N N . LYS A 1 102 ? 9.948 0.146 -16.189 1.00 89.50 102 LYS A N 1
ATOM 767 C CA . LYS A 1 102 ? 11.396 0.083 -15.991 1.00 89.50 102 LYS A CA 1
ATOM 768 C C . LYS A 1 102 ? 11.783 -1.333 -15.564 1.00 89.50 102 LYS A C 1
ATOM 770 O O . LYS A 1 102 ? 11.027 -2.002 -14.870 1.00 89.50 102 LYS A O 1
ATOM 775 N N . ARG A 1 103 ? 12.965 -1.759 -15.986 1.00 81.12 103 ARG A N 1
ATOM 776 C CA . ARG A 1 103 ? 13.673 -3.004 -15.658 1.00 81.12 103 ARG A CA 1
ATOM 777 C C . ARG A 1 103 ? 14.979 -2.712 -14.914 1.00 81.12 103 ARG A C 1
ATOM 779 O O . ARG A 1 103 ? 15.818 -3.592 -14.770 1.00 81.12 103 ARG A O 1
ATOM 786 N N . THR A 1 104 ? 15.165 -1.485 -14.449 1.00 84.19 104 THR A N 1
ATOM 787 C CA . THR A 1 104 ? 16.223 -1.085 -13.521 1.00 84.19 104 THR A CA 1
ATOM 788 C C . THR A 1 104 ? 15.565 -0.338 -12.369 1.00 84.19 104 THR A C 1
ATOM 790 O O . THR A 1 104 ? 14.555 0.339 -12.584 1.00 84.19 104 THR A O 1
ATOM 793 N N . GLY A 1 105 ? 16.104 -0.472 -11.158 1.00 85.00 105 GLY A N 1
ATOM 794 C CA . GLY A 1 105 ? 15.713 0.389 -10.045 1.00 85.00 105 GLY A CA 1
ATOM 795 C C . GLY A 1 105 ? 16.605 1.621 -9.937 1.00 85.00 105 GLY A C 1
ATOM 796 O O . GLY A 1 105 ? 17.055 2.158 -10.953 1.00 85.00 105 GLY A O 1
ATOM 797 N N . GLY A 1 106 ? 16.846 2.066 -8.705 1.00 85.81 106 GLY A N 1
ATOM 798 C CA . GLY A 1 106 ? 17.586 3.295 -8.400 1.00 85.81 106 GLY A CA 1
ATOM 799 C C . GLY A 1 106 ? 16.734 4.568 -8.412 1.00 85.81 106 GLY A C 1
ATOM 800 O O . GLY A 1 106 ? 17.237 5.639 -8.092 1.00 85.81 106 GLY A O 1
ATOM 801 N N . ASP A 1 107 ? 15.445 4.478 -8.745 1.00 92.75 107 ASP A N 1
ATOM 802 C CA . ASP A 1 107 ? 14.499 5.570 -8.527 1.00 92.75 107 ASP A CA 1
ATOM 803 C C . ASP A 1 107 ? 14.132 5.690 -7.042 1.00 92.75 107 ASP A C 1
ATOM 805 O O . ASP A 1 107 ? 14.162 4.716 -6.288 1.00 92.75 107 ASP A O 1
ATOM 809 N N . VAL A 1 108 ? 13.751 6.896 -6.624 1.00 94.06 108 VAL A N 1
ATOM 810 C CA . VAL A 1 108 ? 13.346 7.166 -5.243 1.00 94.06 108 VAL A CA 1
ATOM 811 C C . VAL A 1 108 ? 11.842 7.329 -5.192 1.00 94.06 108 VAL A C 1
ATOM 813 O O . VAL A 1 108 ? 11.279 8.214 -5.838 1.00 94.06 108 VAL A O 1
ATO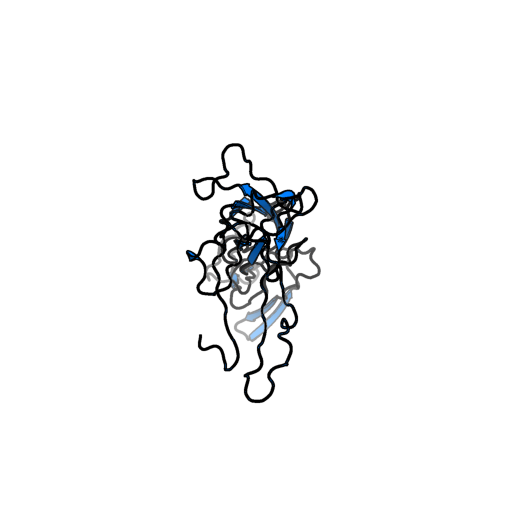M 816 N N . PHE A 1 109 ? 11.204 6.500 -4.375 1.00 96.25 109 PHE A N 1
ATOM 817 C CA . PHE A 1 109 ? 9.800 6.618 -4.015 1.00 96.25 109 PHE A CA 1
ATOM 818 C C . PHE A 1 109 ? 9.687 7.143 -2.585 1.00 96.25 109 PHE A C 1
ATOM 820 O O . PHE A 1 109 ? 10.450 6.765 -1.701 1.00 96.25 109 PHE A O 1
ATOM 827 N N . ARG A 1 110 ? 8.724 8.033 -2.362 1.00 96.06 110 ARG A N 1
ATOM 828 C CA . ARG A 1 110 ? 8.360 8.554 -1.046 1.00 96.06 110 ARG A CA 1
ATOM 829 C C . ARG A 1 110 ? 6.890 8.293 -0.825 1.00 96.06 110 ARG A C 1
ATOM 831 O O . ARG A 1 110 ? 6.060 8.698 -1.641 1.00 96.06 110 ARG A O 1
ATOM 838 N N . VAL A 1 111 ? 6.590 7.644 0.287 1.00 96.50 111 VAL A N 1
ATOM 839 C CA . VAL A 1 111 ? 5.229 7.301 0.674 1.00 96.50 111 VAL A CA 1
ATOM 840 C C . VAL A 1 111 ? 4.916 8.032 1.961 1.00 96.50 111 VAL A C 1
ATOM 842 O O . VAL A 1 111 ? 5.677 7.972 2.925 1.00 96.50 111 VAL A O 1
ATOM 845 N N . ARG A 1 112 ? 3.799 8.749 1.958 1.00 95.81 112 ARG A N 1
ATOM 846 C CA . ARG A 1 112 ? 3.262 9.433 3.125 1.00 95.81 112 ARG A CA 1
ATOM 847 C C . ARG A 1 112 ? 1.820 9.010 3.318 1.00 95.81 112 ARG A C 1
ATOM 849 O O . ARG A 1 112 ? 1.056 8.996 2.356 1.00 95.81 112 ARG A O 1
ATOM 856 N N . ILE A 1 113 ? 1.453 8.703 4.551 1.00 94.81 113 ILE A N 1
ATOM 857 C CA . ILE A 1 113 ? 0.091 8.330 4.915 1.00 94.81 113 ILE A CA 1
ATOM 858 C C . ILE A 1 113 ? -0.424 9.313 5.945 1.00 94.81 113 ILE A C 1
ATOM 860 O O . ILE A 1 113 ? 0.269 9.622 6.914 1.00 94.81 113 ILE A O 1
ATOM 864 N N . SER A 1 114 ? -1.643 9.789 5.724 1.00 94.19 114 SER A N 1
ATOM 865 C CA . SER A 1 114 ? -2.357 10.632 6.673 1.00 94.19 114 SER A CA 1
ATOM 866 C C . SER A 1 114 ? -3.776 10.139 6.912 1.00 94.19 114 SER A C 1
ATOM 868 O O . SER A 1 114 ? -4.461 9.746 5.968 1.00 94.19 114 SER A O 1
ATOM 870 N N . GLU A 1 115 ? -4.237 10.186 8.156 1.00 91.56 115 GLU A N 1
ATOM 871 C CA . GLU A 1 115 ? -5.630 9.894 8.507 1.00 91.56 115 GLU A CA 1
ATOM 872 C C . GLU A 1 115 ? -6.541 11.052 8.077 1.00 91.56 115 GLU A C 1
ATOM 874 O O . GLU A 1 115 ? -6.209 12.227 8.240 1.00 91.56 115 GLU A O 1
ATOM 879 N N . THR A 1 116 ? -7.696 10.740 7.489 1.00 87.38 116 THR A N 1
ATOM 880 C CA . THR A 1 116 ? -8.640 11.777 7.055 1.00 87.38 116 THR A CA 1
ATOM 881 C C . THR A 1 116 ? -9.346 12.361 8.275 1.00 87.38 116 THR A C 1
ATOM 883 O O . THR A 1 116 ? -10.192 11.699 8.865 1.00 87.38 116 THR A O 1
ATOM 886 N N . GLY A 1 117 ? -9.014 13.603 8.639 1.00 84.19 117 GLY A N 1
ATOM 887 C CA . GLY A 1 117 ? -9.588 14.275 9.813 1.00 84.19 117 GLY A CA 1
ATOM 888 C C . GLY A 1 117 ? -8.951 13.877 11.149 1.00 84.19 117 GLY A C 1
ATOM 889 O O . GLY A 1 117 ? -9.486 14.244 12.190 1.00 84.19 117 GLY A O 1
ATOM 890 N N . GLY A 1 118 ? -7.834 13.145 11.118 1.00 83.00 118 GLY A N 1
ATOM 891 C CA . GLY A 1 118 ? -7.053 12.781 12.300 1.00 83.00 118 GLY A CA 1
ATOM 892 C C . GLY A 1 118 ? -5.650 13.390 12.296 1.00 83.00 118 GLY A C 1
ATOM 893 O O . GLY A 1 118 ? -5.264 14.104 11.369 1.00 83.00 118 GLY A O 1
ATOM 894 N N . ASP A 1 119 ? -4.878 13.066 13.333 1.00 83.94 119 ASP A N 1
ATOM 895 C CA . ASP A 1 119 ? -3.518 13.587 13.539 1.00 83.94 119 ASP A CA 1
ATOM 896 C C . ASP A 1 119 ? -2.426 12.687 12.938 1.00 83.94 119 ASP A C 1
ATOM 898 O O . ASP A 1 119 ? -1.254 13.075 12.887 1.00 83.94 119 ASP A O 1
ATOM 902 N N . LEU A 1 120 ? -2.775 11.473 12.483 1.00 86.19 120 LEU A N 1
ATOM 903 C CA . LEU A 1 120 ? -1.787 10.560 11.912 1.00 86.19 120 LEU A CA 1
ATOM 904 C C . LEU A 1 120 ? -1.215 11.152 10.626 1.00 86.19 120 LEU A C 1
ATOM 906 O O . LEU A 1 120 ? -1.948 11.475 9.689 1.00 86.19 120 LEU A O 1
ATOM 910 N N . ASN A 1 121 ? 0.111 11.242 10.572 1.00 91.06 121 ASN A N 1
ATOM 911 C CA . ASN A 1 121 ? 0.835 11.761 9.429 1.00 91.06 121 ASN A CA 1
ATOM 912 C C . ASN A 1 121 ? 2.275 11.224 9.402 1.00 91.06 121 ASN A C 1
ATOM 914 O O . ASN A 1 121 ? 3.174 11.811 10.004 1.00 91.06 121 ASN A O 1
ATOM 918 N N . GLN A 1 122 ? 2.493 10.108 8.710 1.00 92.25 122 GLN A N 1
ATOM 919 C CA . GLN A 1 122 ? 3.747 9.351 8.754 1.00 92.25 122 GLN A CA 1
ATOM 920 C C . GLN A 1 122 ? 4.335 9.119 7.362 1.00 92.25 122 GLN A C 1
ATOM 922 O O . GLN A 1 122 ? 3.619 9.092 6.360 1.00 92.25 122 GLN A O 1
ATOM 927 N N . THR A 1 123 ? 5.655 8.954 7.300 1.00 93.00 123 THR A N 1
ATOM 928 C CA . THR A 1 123 ? 6.397 8.610 6.081 1.00 93.00 123 THR A CA 1
ATOM 929 C C . THR A 1 123 ? 6.955 7.203 6.181 1.00 93.00 123 THR A C 1
ATOM 931 O O . THR A 1 123 ? 7.485 6.842 7.226 1.00 93.00 123 THR A O 1
ATOM 934 N N . PHE A 1 124 ? 6.895 6.455 5.083 1.00 92.94 124 PHE A N 1
ATOM 935 C CA . PHE A 1 124 ? 7.276 5.046 5.042 1.00 92.94 124 PHE A CA 1
ATOM 936 C C . PHE A 1 124 ? 8.528 4.835 4.203 1.00 92.94 124 PHE A C 1
ATOM 938 O O . PHE A 1 124 ? 8.720 5.489 3.171 1.00 92.94 124 PHE A O 1
ATOM 945 N N . GLU A 1 125 ? 9.358 3.898 4.654 1.00 91.94 125 GLU A N 1
ATOM 946 C CA . GLU A 1 125 ? 10.469 3.384 3.868 1.00 91.94 125 GLU A CA 1
ATOM 947 C C . GLU A 1 125 ? 9.937 2.595 2.666 1.00 91.94 125 GLU A C 1
ATOM 949 O O . GLU A 1 125 ? 8.937 1.877 2.756 1.00 91.94 125 GLU A O 1
ATOM 954 N N . VAL A 1 126 ? 10.602 2.760 1.522 1.00 93.88 126 VAL A N 1
ATOM 955 C CA . VAL A 1 126 ? 10.265 2.061 0.285 1.00 93.88 126 VAL A CA 1
ATOM 956 C C . VAL A 1 126 ? 11.423 1.157 -0.110 1.00 93.88 126 VAL A C 1
ATOM 958 O O . VAL A 1 126 ? 12.546 1.616 -0.309 1.00 93.88 126 VAL A O 1
ATOM 961 N N . PHE A 1 127 ? 11.119 -0.121 -0.277 1.00 91.62 127 PHE A N 1
ATOM 962 C CA . PHE A 1 127 ? 12.035 -1.160 -0.709 1.00 91.62 127 PHE A CA 1
ATOM 963 C C . PHE A 1 127 ? 12.121 -1.191 -2.237 1.00 91.62 127 PHE A C 1
ATOM 965 O O . PHE A 1 127 ? 11.102 -1.239 -2.927 1.00 91.62 127 PHE A O 1
ATOM 972 N N . ASP A 1 128 ? 13.346 -1.162 -2.766 1.00 90.50 128 ASP A N 1
ATOM 973 C CA . ASP A 1 128 ? 13.642 -1.328 -4.192 1.00 90.50 128 ASP A CA 1
ATOM 974 C C . ASP A 1 128 ? 13.959 -2.799 -4.485 1.00 90.50 128 ASP A C 1
ATOM 976 O O . ASP A 1 128 ? 15.027 -3.310 -4.133 1.00 90.50 128 ASP A O 1
ATOM 980 N N . HIS A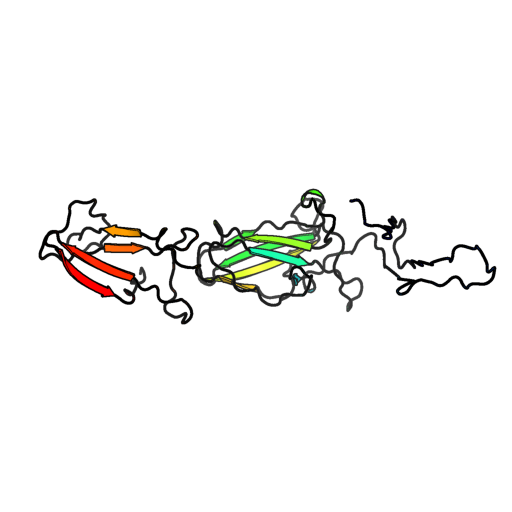 1 129 ? 13.036 -3.468 -5.176 1.00 85.88 129 HIS A N 1
ATOM 981 C CA . HIS A 1 129 ? 13.116 -4.900 -5.481 1.00 85.88 129 HIS A CA 1
ATOM 982 C C . HIS A 1 129 ? 14.110 -5.241 -6.592 1.00 85.88 129 HIS A C 1
ATOM 984 O O . HIS A 1 129 ? 14.317 -6.415 -6.901 1.00 85.88 129 HIS A O 1
ATOM 990 N N . SER A 1 130 ? 14.744 -4.240 -7.206 1.00 75.94 130 SER A N 1
ATOM 991 C CA . SER A 1 130 ? 15.866 -4.471 -8.119 1.00 75.94 130 SER A CA 1
ATOM 992 C C . SER A 1 130 ? 17.181 -4.751 -7.387 1.00 75.94 130 SER A C 1
ATOM 994 O O . SER A 1 130 ? 18.108 -5.290 -7.997 1.00 75.94 130 SER A O 1
ATOM 996 N N . LYS A 1 131 ? 17.286 -4.411 -6.092 1.00 75.38 131 LYS A N 1
ATOM 997 C CA . LYS A 1 131 ? 18.511 -4.632 -5.321 1.00 75.38 131 LYS A CA 1
ATOM 998 C C . LYS A 1 131 ? 18.618 -6.109 -4.912 1.00 75.38 131 LYS A C 1
ATOM 1000 O O . LYS A 1 131 ? 17.699 -6.639 -4.288 1.00 75.38 131 LYS A O 1
ATOM 1005 N N . PRO A 1 132 ? 19.752 -6.782 -5.185 1.00 60.94 132 PRO A N 1
ATOM 1006 C CA . PRO A 1 132 ? 19.916 -8.220 -4.946 1.00 60.94 132 PRO A CA 1
ATOM 1007 C C . PRO A 1 132 ? 19.837 -8.633 -3.467 1.00 60.94 132 PRO A C 1
ATOM 1009 O O . PRO A 1 132 ? 19.664 -9.808 -3.173 1.00 60.94 132 PRO A O 1
ATOM 1012 N N . GLN A 1 133 ? 19.937 -7.686 -2.534 1.00 64.31 133 GLN A N 1
ATOM 1013 C CA . GLN A 1 133 ? 19.943 -7.952 -1.094 1.00 64.31 133 GLN A CA 1
ATOM 1014 C C . GLN A 1 133 ? 18.572 -8.317 -0.493 1.00 64.31 133 GLN A C 1
ATOM 1016 O O . GLN A 1 133 ? 18.528 -8.741 0.658 1.00 64.31 133 GLN A O 1
ATOM 1021 N N . TYR A 1 134 ? 17.470 -8.184 -1.243 1.00 56.28 134 TYR A N 1
ATOM 1022 C CA . TYR A 1 134 ? 16.114 -8.372 -0.704 1.00 56.28 134 TYR A CA 1
ATOM 1023 C C . TYR A 1 134 ? 15.403 -9.668 -1.133 1.00 56.28 134 TYR A C 1
ATOM 1025 O O . TYR A 1 134 ? 14.308 -9.927 -0.639 1.00 56.28 134 TYR A O 1
ATOM 1033 N N . TYR A 1 135 ? 16.005 -10.529 -1.971 1.00 53.12 135 TYR A N 1
ATOM 1034 C CA . TYR A 1 135 ? 15.374 -11.799 -2.369 1.00 53.12 135 TYR A CA 1
ATOM 1035 C C . TYR A 1 135 ? 16.322 -12.996 -2.463 1.00 53.12 135 TYR A C 1
ATOM 1037 O O . TYR A 1 135 ? 17.410 -12.922 -3.024 1.00 53.12 135 TYR A O 1
ATOM 1045 N N . SER A 1 136 ? 15.826 -14.143 -1.988 1.00 49.94 136 SER A N 1
ATOM 1046 C CA . SER A 1 136 ? 16.364 -15.490 -2.222 1.00 49.94 136 SER A CA 1
ATOM 1047 C C . SER A 1 136 ? 15.703 -16.220 -3.409 1.00 49.94 136 SER A C 1
ATOM 1049 O O . SER A 1 136 ? 16.058 -17.362 -3.698 1.00 49.94 136 SER A O 1
ATOM 1051 N N . TRP A 1 137 ? 14.753 -15.579 -4.108 1.00 43.78 137 TRP A N 1
ATOM 1052 C CA . TRP A 1 137 ? 14.001 -16.137 -5.245 1.00 43.78 137 TRP A CA 1
ATOM 1053 C C . TRP A 1 137 ? 14.440 -15.513 -6.587 1.00 43.78 137 TRP A C 1
ATOM 1055 O O . TRP A 1 137 ? 14.781 -14.333 -6.620 1.00 43.78 137 TRP A O 1
ATOM 1065 N N . PRO A 1 138 ? 14.410 -16.253 -7.716 1.00 46.66 138 PRO A N 1
ATOM 1066 C CA . PRO A 1 138 ? 15.094 -15.864 -8.956 1.00 46.66 138 PRO A CA 1
ATOM 1067 C C . PRO A 1 138 ? 14.336 -14.854 -9.834 1.00 46.66 138 PRO A C 1
ATOM 1069 O O . PRO A 1 138 ? 14.800 -14.517 -10.923 1.00 46.66 138 PRO A O 1
ATOM 1072 N N . THR A 1 139 ? 13.174 -14.353 -9.417 1.00 54.88 139 THR A N 1
ATOM 1073 C CA . THR A 1 139 ? 12.428 -13.353 -10.190 1.00 54.88 139 THR A CA 1
ATOM 1074 C C . THR A 1 139 ? 12.823 -11.951 -9.754 1.00 54.88 139 THR A C 1
ATOM 1076 O O . THR A 1 139 ? 12.143 -11.335 -8.938 1.00 54.88 139 THR A O 1
ATOM 1079 N N . TYR A 1 140 ? 13.914 -11.435 -10.320 1.00 54.91 140 TYR A N 1
ATOM 1080 C CA . TYR A 1 140 ? 14.217 -10.007 -10.279 1.00 54.91 140 TYR A CA 1
ATOM 1081 C C . TYR A 1 140 ? 13.058 -9.235 -10.916 1.00 54.91 140 TYR A C 1
ATOM 1083 O O . TYR A 1 140 ? 12.900 -9.204 -12.138 1.00 54.91 140 TYR A O 1
ATOM 1091 N N . LEU A 1 141 ? 12.226 -8.615 -10.084 1.00 67.94 141 LEU A N 1
ATOM 1092 C CA . LEU A 1 141 ? 11.139 -7.751 -10.530 1.00 67.94 141 LEU A CA 1
ATOM 1093 C C . LEU A 1 141 ? 11.674 -6.331 -10.666 1.00 67.94 141 LEU A C 1
ATOM 1095 O O . LEU A 1 141 ? 11.342 -5.431 -9.899 1.00 67.94 141 LEU A O 1
ATOM 1099 N N . ALA A 1 142 ? 12.583 -6.148 -11.613 1.00 71.69 142 ALA A N 1
ATOM 1100 C CA . ALA A 1 142 ? 13.280 -4.888 -11.738 1.00 71.69 142 ALA A CA 1
ATOM 1101 C C . ALA A 1 142 ? 12.310 -3.730 -12.059 1.00 71.69 142 ALA A C 1
ATOM 1103 O O . ALA A 1 142 ? 11.289 -3.921 -12.723 1.00 71.69 142 ALA A O 1
ATOM 1104 N N . GLY A 1 143 ? 12.592 -2.545 -11.507 1.00 87.06 143 GLY A N 1
ATOM 1105 C CA . GLY A 1 143 ? 11.687 -1.390 -11.532 1.00 87.06 143 GLY A CA 1
ATOM 1106 C C . GLY A 1 143 ? 10.432 -1.526 -10.655 1.00 87.06 143 GLY A C 1
ATOM 1107 O O . GLY A 1 143 ? 9.557 -0.657 -10.732 1.00 87.06 143 GLY A O 1
ATOM 1108 N N . ARG A 1 144 ? 10.313 -2.588 -9.839 1.00 92.06 144 ARG A N 1
ATOM 1109 C CA . ARG A 1 144 ? 9.294 -2.683 -8.787 1.00 92.06 144 ARG A CA 1
ATOM 1110 C C . ARG A 1 144 ? 9.814 -2.189 -7.450 1.00 92.06 144 ARG A C 1
ATOM 1112 O O . ARG A 1 144 ? 10.971 -2.382 -7.091 1.00 92.06 144 ARG A O 1
ATOM 1119 N N . TYR A 1 145 ? 8.888 -1.615 -6.705 1.00 94.81 145 TYR A N 1
ATOM 1120 C CA . TYR A 1 145 ? 9.099 -1.081 -5.377 1.00 94.81 145 TYR A CA 1
ATOM 1121 C C . TYR A 1 145 ? 7.972 -1.557 -4.472 1.00 94.81 145 TYR A C 1
ATOM 1123 O O . TYR A 1 145 ? 6.868 -1.818 -4.959 1.00 94.81 145 TYR A O 1
ATOM 1131 N N . SER A 1 146 ? 8.207 -1.639 -3.171 1.00 95.00 146 SER A N 1
ATOM 1132 C CA . SER A 1 146 ? 7.113 -1.794 -2.218 1.00 95.00 146 SER A CA 1
ATOM 1133 C C . SER A 1 146 ? 7.338 -1.007 -0.950 1.00 95.00 146 SER A C 1
ATOM 1135 O O . SER A 1 146 ? 8.459 -0.666 -0.601 1.00 95.00 146 SER A O 1
ATOM 1137 N N . PHE A 1 147 ? 6.255 -0.699 -0.260 1.00 94.31 147 PHE A N 1
ATOM 1138 C CA . PHE A 1 147 ? 6.323 -0.327 1.143 1.00 94.31 147 PHE A CA 1
ATOM 1139 C C . PHE A 1 147 ? 5.406 -1.260 1.915 1.00 94.31 147 PHE A C 1
ATOM 1141 O O . PHE A 1 147 ? 4.413 -1.767 1.376 1.00 94.31 147 PHE A O 1
ATOM 1148 N N . ARG A 1 148 ? 5.763 -1.487 3.174 1.00 92.00 148 ARG A N 1
ATOM 1149 C CA . ARG A 1 148 ? 4.981 -2.293 4.098 1.00 92.00 148 ARG A CA 1
ATOM 1150 C C . ARG A 1 148 ? 4.425 -1.395 5.184 1.00 92.00 148 ARG A C 1
ATOM 1152 O O . ARG A 1 148 ? 5.118 -0.514 5.683 1.00 92.00 148 ARG A O 1
ATOM 1159 N N . LEU A 1 149 ? 3.172 -1.643 5.508 1.00 87.81 149 LEU A N 1
ATOM 1160 C CA . LEU A 1 149 ? 2.474 -1.064 6.636 1.00 87.81 149 LEU A CA 1
ATOM 1161 C C . LEU A 1 149 ? 2.394 -2.153 7.690 1.00 87.81 149 LEU A C 1
ATOM 1163 O O . LEU A 1 149 ? 1.851 -3.223 7.402 1.00 87.81 149 LEU A O 1
ATOM 1167 N N . ASP A 1 150 ? 2.990 -1.904 8.852 1.00 84.69 150 ASP A N 1
ATOM 1168 C CA . ASP A 1 150 ? 2.943 -2.850 9.960 1.00 84.69 150 ASP A CA 1
ATOM 1169 C C . ASP A 1 150 ? 1.582 -2.727 10.646 1.00 84.69 150 ASP A C 1
ATOM 1171 O O . ASP A 1 150 ? 1.206 -1.658 11.148 1.00 84.69 150 ASP A O 1
ATOM 1175 N N . GLY A 1 151 ? 0.834 -3.828 10.657 1.00 78.75 151 GLY A N 1
ATOM 1176 C CA . GLY A 1 151 ? -0.474 -3.885 11.293 1.00 78.75 151 GLY A CA 1
ATOM 1177 C C . GLY A 1 151 ? -0.404 -3.588 12.793 1.00 78.75 151 GLY A C 1
ATOM 1178 O O . GLY A 1 151 ? -1.311 -2.965 13.348 1.00 78.75 151 GLY A O 1
ATOM 1179 N N . MET A 1 152 ? 0.698 -3.958 13.450 1.00 68.88 152 MET A N 1
ATOM 1180 C CA . MET A 1 152 ? 0.891 -3.775 14.889 1.00 68.88 152 MET A CA 1
ATOM 1181 C C . MET A 1 152 ? 1.358 -2.368 15.272 1.00 68.88 152 MET A C 1
ATOM 1183 O O . MET A 1 152 ? 1.354 -2.050 16.460 1.00 68.88 152 MET A O 1
ATOM 1187 N N . GLY A 1 153 ? 1.750 -1.523 14.318 1.00 74.81 153 GLY A N 1
ATOM 1188 C CA . GLY A 1 153 ? 2.230 -0.164 14.584 1.00 74.81 153 GLY A CA 1
ATOM 1189 C C . GLY A 1 153 ? 1.336 0.904 13.969 1.00 74.81 153 GLY A C 1
ATOM 1190 O O . GLY A 1 153 ? 0.692 1.682 14.675 1.00 74.81 153 GLY A O 1
ATOM 1191 N N . ASP A 1 154 ? 1.285 0.922 12.642 1.00 71.19 154 ASP A N 1
ATOM 1192 C CA . ASP A 1 154 ? 0.858 2.098 11.884 1.00 71.19 154 ASP A CA 1
ATOM 1193 C C . ASP A 1 154 ? -0.656 2.120 11.627 1.00 71.19 154 ASP A C 1
ATOM 1195 O O . ASP A 1 154 ? -1.249 3.187 11.454 1.00 71.19 154 ASP A O 1
ATOM 1199 N N . PHE A 1 155 ? -1.305 0.948 11.655 1.00 75.12 155 PHE A N 1
ATOM 1200 C CA . PHE A 1 155 ? -2.729 0.773 11.341 1.00 75.12 155 PHE A CA 1
ATOM 1201 C C . PHE A 1 155 ? -3.485 -0.083 12.358 1.00 75.12 155 PHE A C 1
ATOM 1203 O O . PHE A 1 155 ? -4.229 -1.001 12.016 1.00 75.12 155 PHE A O 1
ATOM 1210 N N . GLN A 1 156 ? -3.361 0.267 13.635 1.00 77.94 156 GLN A N 1
ATOM 1211 C CA . GLN A 1 156 ? -4.174 -0.345 14.692 1.00 77.94 156 GLN A CA 1
ATOM 1212 C C . GLN A 1 156 ? -5.638 0.124 14.694 1.00 77.94 156 GLN A C 1
ATOM 1214 O O . GLN A 1 156 ? -6.468 -0.439 15.404 1.00 77.94 156 GLN A O 1
ATOM 1219 N N . ARG A 1 157 ? -5.967 1.192 13.956 1.00 80.38 157 ARG A N 1
ATOM 1220 C CA . ARG A 1 157 ? -7.287 1.830 13.992 1.00 80.38 157 ARG A CA 1
ATOM 1221 C C . ARG A 1 157 ? -8.009 1.671 12.661 1.00 80.38 157 ARG A C 1
ATOM 1223 O O . ARG A 1 157 ? -7.413 1.780 11.594 1.00 80.38 157 ARG A O 1
ATOM 1230 N N . ALA A 1 158 ? -9.311 1.424 12.745 1.00 83.75 158 ALA A N 1
ATOM 1231 C CA . ALA A 1 158 ? -10.197 1.535 11.598 1.00 83.75 158 ALA A CA 1
ATOM 1232 C C . ALA A 1 158 ? -10.334 3.006 11.186 1.00 83.75 158 ALA A C 1
ATOM 1234 O O . ALA A 1 158 ? -10.342 3.894 12.040 1.00 83.75 158 ALA A O 1
ATOM 1235 N N . GLY A 1 159 ? -10.458 3.263 9.886 1.00 86.00 159 GLY A N 1
ATOM 1236 C CA . GLY A 1 159 ? -10.576 4.617 9.364 1.00 86.00 159 GLY A CA 1
ATOM 1237 C C . GLY A 1 159 ? -10.314 4.725 7.867 1.00 86.00 159 GLY A C 1
ATOM 1238 O O . GLY A 1 159 ? -10.028 3.745 7.173 1.00 86.00 159 GLY A O 1
ATOM 1239 N N . THR A 1 160 ? -10.412 5.954 7.360 1.00 89.88 160 THR A N 1
ATOM 1240 C CA . THR A 1 160 ? -10.045 6.281 5.978 1.00 89.88 160 THR A CA 1
ATOM 1241 C C . THR A 1 160 ? -8.752 7.077 5.956 1.00 89.88 160 THR A C 1
ATOM 1243 O O . THR A 1 160 ? -8.662 8.180 6.498 1.00 89.88 160 THR A O 1
ATOM 1246 N N . TYR A 1 161 ? -7.766 6.549 5.248 1.00 92.25 161 TYR A N 1
ATOM 1247 C CA . TYR A 1 161 ? -6.432 7.113 5.141 1.00 92.25 161 TYR A CA 1
ATOM 1248 C C . TYR A 1 161 ? -6.154 7.566 3.714 1.00 92.25 161 TYR A C 1
ATOM 1250 O O . TYR A 1 161 ? -6.628 6.977 2.740 1.00 92.25 161 TYR A O 1
ATOM 1258 N N . GLN A 1 162 ? -5.362 8.621 3.591 1.00 95.25 162 GLN A N 1
ATOM 1259 C CA . GLN A 1 162 ? -4.830 9.099 2.328 1.00 95.25 162 GLN A CA 1
ATOM 1260 C C . GLN A 1 162 ? -3.386 8.646 2.196 1.00 95.25 162 GLN A C 1
ATOM 1262 O O . GLN A 1 162 ? -2.554 8.971 3.038 1.00 95.25 162 GLN A O 1
ATOM 1267 N N . VAL A 1 163 ? -3.084 7.936 1.116 1.00 95.56 163 VAL A N 1
ATOM 1268 C CA . VAL A 1 163 ? -1.727 7.506 0.780 1.00 95.56 163 VAL A CA 1
ATOM 1269 C C . VAL A 1 163 ? -1.224 8.372 -0.375 1.00 95.56 163 VAL A C 1
ATOM 1271 O O . VAL A 1 163 ? -1.722 8.311 -1.505 1.00 95.56 163 VAL A O 1
ATOM 1274 N N . ASP A 1 164 ? -0.243 9.220 -0.084 1.00 96.69 164 ASP A N 1
ATOM 1275 C CA . ASP A 1 164 ? 0.477 10.045 -1.046 1.00 96.69 164 ASP A CA 1
ATOM 1276 C C . ASP A 1 164 ? 1.776 9.351 -1.453 1.00 96.69 164 ASP A C 1
ATOM 1278 O O . ASP A 1 164 ? 2.714 9.249 -0.665 1.00 96.69 164 ASP A O 1
ATOM 1282 N N . ILE A 1 165 ? 1.816 8.883 -2.699 1.00 97.12 165 ILE A N 1
ATOM 1283 C CA . ILE A 1 165 ? 2.979 8.222 -3.280 1.00 97.12 165 ILE A CA 1
ATOM 1284 C C . ILE A 1 165 ? 3.589 9.148 -4.323 1.00 97.12 165 ILE A C 1
ATOM 1286 O O . ILE A 1 165 ? 2.942 9.527 -5.306 1.00 97.12 165 ILE A O 1
ATOM 1290 N N . ARG A 1 166 ? 4.858 9.490 -4.124 1.00 97.56 166 ARG A N 1
ATOM 1291 C CA . ARG A 1 166 ? 5.636 10.333 -5.030 1.00 97.56 166 ARG A CA 1
ATOM 1292 C C . ARG A 1 166 ? 6.901 9.625 -5.455 1.00 97.56 166 ARG A C 1
ATOM 1294 O O . ARG A 1 166 ? 7.439 8.829 -4.698 1.00 97.56 166 ARG A O 1
ATOM 1301 N N . ALA A 1 167 ? 7.387 9.954 -6.639 1.00 96.75 167 ALA A N 1
ATOM 1302 C CA . ALA A 1 167 ? 8.631 9.427 -7.152 1.00 96.75 167 ALA A CA 1
ATOM 1303 C C . ALA A 1 167 ? 9.480 10.517 -7.812 1.00 96.75 167 ALA A C 1
ATOM 1305 O O . ALA A 1 167 ? 8.968 11.542 -8.271 1.00 96.75 167 ALA A O 1
ATOM 1306 N N . CYS A 1 168 ? 10.785 10.291 -7.848 1.00 94.81 168 CYS A N 1
ATOM 1307 C CA . CYS A 1 168 ? 11.767 11.101 -8.559 1.00 94.81 168 CYS A CA 1
ATOM 1308 C C . CYS A 1 168 ? 12.928 10.211 -9.014 1.00 94.81 168 CYS A C 1
ATOM 1310 O O . CYS A 1 168 ? 13.098 9.087 -8.535 1.00 94.81 168 CYS A O 1
ATOM 1312 N N . LYS A 1 169 ? 13.744 10.730 -9.933 1.00 89.56 169 LYS A N 1
ATOM 1313 C CA . LYS A 1 169 ? 15.027 10.115 -10.278 1.00 89.56 169 LYS A CA 1
ATOM 1314 C C . LYS A 1 169 ? 15.918 10.111 -9.032 1.00 89.56 169 LYS A C 1
ATOM 1316 O O . LYS A 1 169 ? 16.052 11.162 -8.408 1.00 89.56 169 LYS A O 1
ATOM 1321 N N . GLY A 1 170 ? 16.495 8.966 -8.672 1.00 84.31 170 GLY A N 1
ATOM 1322 C CA . GLY A 1 170 ? 17.437 8.887 -7.556 1.00 84.31 170 GLY A CA 1
ATOM 1323 C C . GLY A 1 170 ? 18.793 9.510 -7.885 1.00 84.31 170 GLY A C 1
ATOM 1324 O O . GLY A 1 170 ? 19.202 9.539 -9.048 1.00 84.31 170 GLY A O 1
ATOM 1325 N N . SER A 1 171 ? 19.468 10.025 -6.859 1.00 86.44 171 SER A N 1
ATOM 1326 C CA . SER A 1 171 ? 20.842 10.528 -6.932 1.00 86.44 171 SER A CA 1
ATOM 1327 C C . SER A 1 171 ? 21.854 9.437 -6.552 1.00 86.44 171 SER A C 1
ATOM 1329 O O . SER A 1 171 ? 21.491 8.303 -6.241 1.00 86.44 171 SER A O 1
ATOM 1331 N N . LEU A 1 172 ? 23.146 9.785 -6.551 1.00 80.06 172 LEU A N 1
ATOM 1332 C CA . LEU A 1 172 ? 24.206 8.929 -6.001 1.00 80.06 172 LEU A CA 1
ATOM 1333 C C . LEU A 1 172 ? 24.070 8.709 -4.484 1.00 80.06 172 LEU A C 1
ATOM 1335 O O . LEU A 1 172 ? 24.638 7.759 -3.950 1.00 80.06 172 LEU A O 1
ATOM 1339 N N . VAL A 1 173 ? 23.339 9.585 -3.790 1.00 82.62 173 VAL A N 1
ATOM 1340 C CA . VAL A 1 173 ? 23.021 9.439 -2.370 1.00 82.62 173 VAL A CA 1
ATOM 1341 C C . VAL A 1 173 ? 21.716 8.662 -2.246 1.00 82.62 173 VAL A C 1
ATOM 1343 O O . VAL A 1 173 ? 20.665 9.082 -2.733 1.00 82.62 173 VAL A O 1
ATOM 1346 N N . GLU A 1 174 ? 21.782 7.521 -1.569 1.00 81.12 174 GLU A N 1
ATOM 1347 C CA . GLU A 1 174 ? 20.634 6.639 -1.386 1.00 81.12 174 GLU A CA 1
ATOM 1348 C C . GLU A 1 174 ? 19.433 7.374 -0.759 1.00 81.12 174 GLU A C 1
ATOM 1350 O O . GLU A 1 174 ? 19.568 8.142 0.194 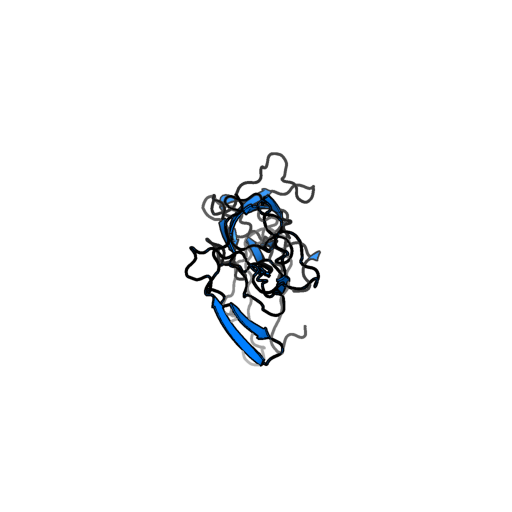1.00 81.12 174 GLU A O 1
ATOM 1355 N N . GLY A 1 175 ? 18.241 7.169 -1.332 1.00 82.00 175 GLY A N 1
ATOM 1356 C CA . GLY A 1 175 ? 16.990 7.777 -0.859 1.00 82.00 175 GLY A CA 1
ATOM 1357 C C . GLY A 1 175 ? 16.797 9.260 -1.213 1.00 82.00 175 GLY A C 1
ATOM 1358 O O . GLY A 1 175 ? 15.765 9.850 -0.865 1.00 82.00 175 GLY A O 1
ATOM 1359 N N . GLN A 1 176 ? 17.741 9.886 -1.922 1.00 89.94 176 GLN A N 1
ATOM 1360 C CA . GLN A 1 176 ? 17.632 11.281 -2.353 1.00 89.94 176 GLN A CA 1
ATOM 1361 C C . GLN A 1 176 ? 17.309 11.404 -3.840 1.00 89.94 176 GLN A C 1
ATOM 1363 O O . GLN A 1 176 ? 17.770 10.618 -4.662 1.00 89.94 176 GLN A O 1
ATOM 1368 N N . CYS A 1 177 ? 16.510 12.415 -4.184 1.00 92.00 177 CYS A N 1
ATOM 1369 C CA . CYS A 1 177 ? 16.310 12.772 -5.582 1.00 92.00 177 CYS A CA 1
ATOM 1370 C C . CYS A 1 177 ? 17.588 13.389 -6.153 1.00 92.00 177 CYS A C 1
ATOM 1372 O O . CYS A 1 177 ? 18.317 14.071 -5.432 1.00 92.00 177 CYS A O 1
ATOM 1374 N N . ASP A 1 178 ? 17.821 13.175 -7.443 1.00 91.50 178 ASP A N 1
ATOM 1375 C CA . ASP A 1 178 ? 18.892 13.826 -8.195 1.00 91.50 178 ASP A CA 1
ATOM 1376 C C . ASP A 1 178 ? 18.724 15.357 -8.212 1.00 91.50 178 ASP A C 1
ATOM 1378 O O . ASP A 1 178 ? 17.615 15.873 -8.030 1.00 91.50 178 ASP A O 1
ATOM 1382 N N . GLU A 1 179 ? 19.821 16.093 -8.404 1.00 89.81 179 GLU A N 1
ATOM 1383 C CA . GLU A 1 179 ? 19.807 17.559 -8.330 1.00 89.81 179 GLU A CA 1
ATOM 1384 C C . GLU A 1 179 ? 18.797 18.154 -9.329 1.00 89.81 179 GLU A C 1
ATOM 1386 O O . GLU A 1 179 ? 18.716 17.751 -10.488 1.00 89.81 179 GLU A O 1
ATOM 1391 N N . GLY A 1 180 ? 17.965 19.091 -8.863 1.00 88.69 180 GLY A N 1
ATOM 1392 C CA . GLY A 1 180 ? 16.901 19.699 -9.670 1.00 88.69 180 GLY A CA 1
ATOM 1393 C C . GLY A 1 180 ? 15.633 18.849 -9.837 1.00 88.69 180 GLY A C 1
ATOM 1394 O O . GLY A 1 180 ? 14.640 19.350 -10.368 1.00 88.69 180 GLY A O 1
ATOM 1395 N N . HIS A 1 181 ? 15.602 17.604 -9.348 1.00 89.12 181 HIS A N 1
ATOM 1396 C CA . HIS A 1 181 ? 14.406 16.763 -9.380 1.00 89.12 181 HIS A CA 1
ATOM 1397 C C . HIS A 1 181 ? 13.629 16.817 -8.059 1.00 89.12 181 HIS A C 1
ATOM 1399 O O . HIS A 1 181 ? 14.159 16.580 -6.975 1.00 89.12 181 HIS A O 1
ATOM 1405 N N . VAL A 1 182 ? 12.322 17.073 -8.154 1.00 91.38 182 VAL A N 1
ATOM 1406 C CA . VAL A 1 182 ? 11.406 17.105 -7.005 1.00 91.38 182 VAL A CA 1
ATOM 1407 C C . VAL A 1 182 ? 10.491 15.874 -7.047 1.00 91.38 182 VAL A C 1
ATOM 1409 O O . VAL A 1 182 ? 9.980 15.543 -8.123 1.00 91.38 182 VAL A O 1
ATOM 1412 N N . PRO A 1 183 ? 10.234 15.196 -5.905 1.00 94.25 183 PRO A N 1
ATOM 1413 C CA . PRO A 1 183 ? 9.266 14.108 -5.848 1.00 94.25 183 PRO A CA 1
ATOM 1414 C C . PRO A 1 183 ? 7.906 14.552 -6.374 1.00 94.25 183 PRO A C 1
ATOM 1416 O O . PRO A 1 183 ? 7.244 15.419 -5.794 1.00 94.25 183 PRO A O 1
ATOM 1419 N N . THR A 1 184 ? 7.475 13.911 -7.452 1.00 96.38 184 THR A N 1
ATOM 1420 C CA . THR A 1 184 ? 6.195 14.177 -8.102 1.00 96.38 184 THR A CA 1
ATOM 1421 C C . THR A 1 184 ? 5.278 12.989 -7.887 1.00 96.38 184 THR A C 1
ATOM 1423 O O . THR A 1 184 ? 5.731 11.847 -7.846 1.00 96.38 184 THR A O 1
ATOM 1426 N N . ARG A 1 185 ? 3.984 13.241 -7.695 1.00 96.56 185 ARG A N 1
ATOM 1427 C CA . ARG A 1 185 ? 3.022 12.172 -7.433 1.00 96.56 185 ARG A CA 1
ATOM 1428 C C . ARG A 1 185 ? 2.953 11.202 -8.609 1.00 96.56 185 ARG A C 1
ATOM 1430 O O . ARG A 1 185 ? 2.970 11.631 -9.763 1.00 96.56 185 ARG A O 1
ATOM 1437 N N . ILE A 1 186 ? 2.862 9.913 -8.297 1.00 95.81 186 ILE A N 1
ATOM 1438 C CA . ILE A 1 186 ? 2.644 8.894 -9.321 1.00 95.81 186 ILE A CA 1
ATOM 1439 C C . ILE A 1 186 ? 1.188 8.877 -9.798 1.00 95.81 186 ILE A C 1
ATOM 1441 O O . ILE A 1 186 ? 0.362 9.624 -9.279 1.00 95.81 186 ILE A O 1
ATOM 1445 N N . LYS A 1 187 ? 0.841 8.046 -10.783 1.00 93.12 187 LYS A N 1
ATOM 1446 C CA . LYS A 1 187 ? -0.552 7.858 -11.201 1.00 93.12 187 LYS A CA 1
ATOM 1447 C C . LYS A 1 187 ? -1.344 7.070 -10.135 1.00 93.12 187 LYS A C 1
ATOM 1449 O O . LYS A 1 187 ? -0.859 6.029 -9.684 1.00 93.12 187 LYS A O 1
ATOM 1454 N N . PRO A 1 188 ? -2.572 7.504 -9.782 1.00 90.25 188 PRO A N 1
ATOM 1455 C CA . PRO A 1 188 ? -3.242 8.724 -10.223 1.00 90.25 188 PRO A CA 1
ATOM 1456 C C . PRO A 1 188 ? -2.680 9.965 -9.515 1.00 90.25 188 PRO A C 1
ATOM 1458 O O . PRO A 1 188 ? -2.238 9.898 -8.376 1.00 90.25 188 PRO A O 1
ATOM 1461 N N . SER A 1 189 ? -2.790 11.137 -10.146 1.00 84.00 189 SER A N 1
ATOM 1462 C CA . SER A 1 189 ? -2.279 12.420 -9.627 1.00 84.00 189 SER A CA 1
ATOM 1463 C C . SER A 1 189 ? -2.996 12.958 -8.368 1.00 84.00 189 SER A C 1
ATOM 1465 O O . SER A 1 189 ? -2.769 14.100 -7.964 1.00 84.00 189 SER A O 1
ATOM 1467 N N . ARG A 1 190 ? -3.786 12.125 -7.683 1.00 91.75 190 ARG A N 1
ATOM 1468 C CA . ARG A 1 190 ? -4.433 12.386 -6.388 1.00 91.75 190 ARG A CA 1
ATOM 1469 C C . ARG A 1 190 ? -4.024 11.325 -5.355 1.00 91.75 190 ARG A C 1
ATOM 1471 O O . ARG A 1 190 ? -3.655 10.226 -5.764 1.00 91.75 190 ARG A O 1
ATOM 1478 N N . PRO A 1 191 ? -4.086 11.608 -4.042 1.00 92.81 191 PRO A N 1
ATOM 1479 C CA . PRO A 1 191 ? -3.856 10.584 -3.025 1.00 92.81 191 PRO A CA 1
ATOM 1480 C C . PRO A 1 191 ? -4.787 9.391 -3.212 1.00 92.81 191 PRO A C 1
ATOM 1482 O O . PRO A 1 191 ? -5.959 9.553 -3.565 1.00 92.81 191 PRO A O 1
ATOM 1485 N N . PHE A 1 192 ? -4.263 8.196 -2.968 1.00 94.38 192 PHE A N 1
ATOM 1486 C CA . PHE A 1 192 ? -5.089 7.002 -2.895 1.00 94.38 192 PHE A CA 1
ATOM 1487 C C . PHE A 1 192 ? -5.864 7.014 -1.582 1.00 94.38 192 PHE A C 1
ATOM 1489 O O . PHE A 1 192 ? -5.328 7.405 -0.547 1.00 94.38 192 PHE A O 1
ATOM 1496 N N . GLN A 1 193 ? -7.108 6.550 -1.620 1.00 93.62 193 GLN A N 1
ATOM 1497 C CA . GLN A 1 193 ? -7.863 6.267 -0.408 1.00 93.62 193 GLN A CA 1
ATOM 1498 C C . GLN A 1 193 ? -7.618 4.817 -0.001 1.00 93.62 193 GLN A C 1
ATOM 1500 O O . GLN A 1 193 ? -7.847 3.901 -0.793 1.00 93.62 193 GLN A O 1
ATOM 1505 N N . LEU A 1 194 ? -7.144 4.630 1.226 1.00 91.94 194 LEU A N 1
ATOM 1506 C CA . LEU A 1 194 ? -7.035 3.343 1.895 1.00 91.94 194 LEU A CA 1
ATOM 1507 C C . LEU A 1 194 ? -8.111 3.292 2.978 1.00 91.94 194 LEU A C 1
ATOM 1509 O O . LEU A 1 194 ? -8.094 4.087 3.914 1.00 91.94 194 LEU A O 1
ATOM 1513 N N . VAL A 1 195 ? -9.055 2.367 2.834 1.00 90.06 195 VAL A N 1
ATOM 1514 C CA . VAL A 1 195 ? -10.095 2.130 3.839 1.00 90.06 195 VAL A CA 1
ATOM 1515 C C . VAL A 1 195 ? -9.663 0.945 4.687 1.00 90.06 195 VAL A C 1
ATOM 1517 O O . VAL A 1 195 ? -9.554 -0.174 4.174 1.00 90.06 195 VAL A O 1
ATOM 1520 N N . VAL A 1 196 ? -9.424 1.206 5.969 1.00 87.94 196 VAL A N 1
ATOM 1521 C CA . VAL A 1 196 ? -9.067 0.203 6.970 1.00 87.94 196 VAL A CA 1
ATOM 1522 C C . VAL A 1 196 ? -10.301 -0.085 7.804 1.00 87.94 196 VAL A C 1
ATOM 1524 O O . VAL A 1 196 ? -10.875 0.806 8.426 1.00 87.94 196 VAL A O 1
ATOM 1527 N N . ARG A 1 197 ? -10.729 -1.339 7.784 1.00 85.50 197 ARG A N 1
ATOM 1528 C CA . ARG A 1 197 ? -11.871 -1.833 8.547 1.00 85.50 197 ARG A CA 1
ATOM 1529 C C . ARG A 1 197 ? -11.423 -2.297 9.926 1.00 85.50 197 ARG A C 1
ATOM 1531 O O . ARG A 1 197 ? -10.277 -2.724 10.055 1.00 85.50 197 ARG A O 1
ATOM 1538 N N . PRO A 1 198 ? -12.298 -2.273 10.936 1.00 80.56 198 PRO A N 1
ATOM 1539 C CA . PRO A 1 198 ? -11.979 -2.915 12.200 1.00 80.56 198 PRO A CA 1
ATOM 1540 C C . PRO A 1 198 ? -11.735 -4.411 11.971 1.00 80.56 198 PRO A C 1
ATOM 1542 O O . PRO A 1 198 ? -12.372 -5.044 11.123 1.00 80.56 198 PRO A O 1
ATOM 1545 N N . ALA A 1 199 ? -10.778 -4.978 12.702 1.00 84.44 199 ALA A N 1
ATOM 1546 C CA . ALA A 1 199 ? -10.609 -6.425 12.746 1.00 84.44 199 ALA A CA 1
ATOM 1547 C C . ALA A 1 199 ? -11.776 -7.088 13.480 1.00 84.44 199 ALA A C 1
ATOM 1549 O O . ALA A 1 199 ? -12.609 -6.432 14.095 1.00 84.44 199 ALA A O 1
ATOM 1550 N N . GLN A 1 200 ? -11.847 -8.415 13.429 1.00 84.00 200 GLN A N 1
ATOM 1551 C CA . GLN A 1 200 ? -12.843 -9.146 14.202 1.00 84.00 200 GLN A CA 1
ATOM 1552 C C . GLN A 1 200 ? -12.572 -8.987 15.705 1.00 84.00 200 GLN A C 1
ATOM 1554 O O . GLN A 1 200 ? -11.435 -9.145 16.159 1.00 84.00 200 GLN A O 1
ATOM 1559 N N . THR A 1 201 ? -13.623 -8.693 16.468 1.00 83.56 201 THR A N 1
ATOM 1560 C CA . THR A 1 201 ? -13.577 -8.637 17.932 1.00 83.56 201 THR A CA 1
ATOM 1561 C C . THR A 1 201 ? -13.246 -10.005 18.514 1.00 83.56 201 THR A C 1
ATOM 1563 O O . THR A 1 201 ? -13.792 -11.021 18.081 1.00 83.56 201 THR A O 1
ATOM 1566 N N . ASP A 1 202 ? -12.370 -10.027 19.512 1.00 85.38 202 ASP A N 1
ATOM 1567 C CA . ASP A 1 202 ? -11.931 -11.238 20.193 1.00 85.38 202 ASP A CA 1
ATOM 1568 C C . ASP A 1 202 ? -12.228 -11.122 21.690 1.00 85.38 202 ASP A C 1
ATOM 1570 O O . ASP A 1 202 ? -11.665 -10.289 22.408 1.00 85.38 202 ASP A O 1
ATOM 1574 N N . ALA A 1 203 ? -13.132 -11.976 22.169 1.00 85.31 203 ALA A N 1
ATOM 1575 C CA . ALA A 1 203 ? -13.530 -12.009 23.570 1.00 85.31 203 ALA A CA 1
ATOM 1576 C C . ALA A 1 203 ? -12.355 -12.343 24.504 1.00 85.31 203 ALA A C 1
ATOM 1578 O O . ALA A 1 203 ? -12.317 -11.833 25.617 1.00 85.31 203 ALA A O 1
ATOM 1579 N N . SER A 1 204 ? -11.381 -13.143 24.051 1.00 87.75 204 SER A N 1
ATOM 1580 C CA . SER A 1 204 ? -10.222 -13.541 24.866 1.00 87.75 204 SER A CA 1
ATOM 1581 C C . SER A 1 204 ? -9.224 -12.403 25.101 1.00 87.75 204 SER A C 1
ATOM 1583 O O . SER A 1 204 ? -8.449 -12.447 26.054 1.00 87.75 204 SER A O 1
ATOM 1585 N N . ARG A 1 205 ? -9.253 -11.376 24.245 1.00 85.88 205 ARG A N 1
ATOM 1586 C CA . ARG A 1 205 ? -8.421 -10.168 24.354 1.00 85.88 205 ARG A CA 1
ATOM 1587 C C . ARG A 1 205 ? -9.178 -8.981 24.935 1.00 85.88 205 ARG A C 1
ATOM 1589 O O . ARG A 1 205 ? -8.559 -8.027 25.401 1.00 85.88 205 ARG A O 1
ATOM 1596 N N . SER A 1 206 ? -10.504 -9.026 24.882 1.00 85.81 206 SER A N 1
ATOM 1597 C CA . SER A 1 206 ? -11.385 -8.022 25.473 1.00 85.81 206 SER A CA 1
ATOM 1598 C C . SER A 1 206 ? -11.413 -8.160 26.994 1.00 85.81 206 SER A C 1
ATOM 1600 O O . SER A 1 206 ? -11.153 -9.230 27.540 1.00 85.81 206 SER A O 1
ATOM 1602 N N . PHE A 1 207 ? -11.740 -7.081 27.699 1.00 86.00 207 PHE A N 1
ATOM 1603 C CA . PHE A 1 207 ? -11.831 -7.117 29.157 1.00 86.00 207 PHE A CA 1
ATOM 1604 C C . PHE A 1 207 ? -12.900 -6.166 29.685 1.00 86.00 207 PHE A C 1
ATOM 1606 O O . PHE A 1 207 ? -13.273 -5.195 29.028 1.00 86.00 207 PHE A O 1
ATOM 1613 N N . ALA A 1 208 ? -13.367 -6.435 30.902 1.00 85.25 208 ALA A N 1
ATOM 1614 C CA . ALA A 1 208 ? -14.223 -5.536 31.659 1.00 85.25 208 ALA A CA 1
ATOM 1615 C C . ALA A 1 208 ? -13.461 -4.979 32.866 1.00 85.25 208 ALA A C 1
ATOM 1617 O O . ALA A 1 208 ? -12.594 -5.655 33.424 1.00 85.25 208 ALA A O 1
ATOM 1618 N N . ARG A 1 209 ? -13.764 -3.741 33.260 1.00 82.75 209 ARG A N 1
ATOM 1619 C CA . ARG A 1 209 ? -13.194 -3.096 34.447 1.00 82.75 209 ARG A CA 1
ATOM 1620 C C . ARG A 1 209 ? -14.295 -2.560 35.336 1.00 82.75 209 ARG A C 1
ATOM 1622 O O . ARG A 1 209 ? -15.202 -1.864 34.880 1.00 82.75 209 ARG A O 1
ATOM 1629 N N . GLU A 1 210 ? -14.169 -2.879 36.612 1.00 81.81 210 GLU A N 1
ATOM 1630 C CA . GLU A 1 210 ? -15.010 -2.350 37.671 1.00 81.81 210 GLU A CA 1
ATOM 1631 C C . GLU A 1 210 ? -14.635 -0.891 37.946 1.00 81.81 210 GLU A C 1
ATOM 1633 O O . GLU A 1 210 ? -13.458 -0.577 38.150 1.00 81.81 210 GLU A O 1
ATOM 1638 N N . LEU A 1 211 ? -15.627 -0.002 37.947 1.00 77.44 211 LEU A N 1
ATOM 1639 C CA . LEU A 1 211 ? -15.425 1.410 38.242 1.00 77.44 211 LEU A CA 1
ATOM 1640 C C . LEU A 1 211 ? -16.024 1.739 39.604 1.00 77.44 211 LEU A C 1
ATOM 1642 O O . LEU A 1 211 ? -17.098 1.253 39.961 1.00 77.44 211 LEU A O 1
ATOM 1646 N N . ARG A 1 212 ? -15.325 2.583 40.359 1.00 70.06 212 ARG A N 1
ATOM 1647 C CA . ARG A 1 212 ? -15.879 3.211 41.553 1.00 70.06 212 ARG A CA 1
ATOM 1648 C C . ARG A 1 212 ? -16.748 4.385 41.119 1.00 70.06 212 ARG A C 1
ATOM 1650 O O . ARG A 1 212 ? -16.378 5.122 40.205 1.00 70.06 212 ARG A O 1
ATOM 1657 N N . PHE A 1 213 ? -17.889 4.576 41.777 1.00 66.50 213 PHE A N 1
ATOM 1658 C CA . PHE A 1 213 ? -18.646 5.814 41.632 1.00 66.50 213 PHE A CA 1
ATOM 1659 C C . PHE A 1 213 ? -17.900 6.921 42.386 1.00 66.50 213 PHE A C 1
ATOM 1661 O O . PHE A 1 213 ? -17.735 6.813 43.604 1.00 66.50 213 PHE A O 1
ATOM 1668 N N . PRO A 1 214 ? -17.392 7.956 41.706 1.00 59.59 214 PRO A N 1
ATOM 1669 C CA . PRO A 1 214 ? -16.830 9.092 42.412 1.00 59.59 214 PRO A CA 1
ATOM 1670 C C . PRO A 1 214 ? -17.956 9.932 43.050 1.00 59.59 214 PRO A C 1
ATOM 1672 O O . PRO A 1 214 ? -19.118 9.809 42.652 1.00 59.59 214 PRO A O 1
ATOM 1675 N N . PRO A 1 215 ? -17.644 10.798 44.033 1.00 55.91 215 PRO A N 1
ATOM 1676 C CA . PRO A 1 215 ? -18.587 11.812 44.511 1.00 55.91 215 PRO A CA 1
ATOM 1677 C C . PRO A 1 215 ? -19.095 12.687 43.347 1.00 55.91 215 PRO A C 1
ATOM 1679 O O . PRO A 1 215 ? -18.368 12.864 42.369 1.00 55.91 215 PRO A O 1
ATOM 1682 N N . GLU A 1 216 ? -20.325 13.204 43.485 1.00 60.28 216 GLU A N 1
ATOM 1683 C CA . GLU A 1 216 ? -21.318 13.634 42.464 1.00 60.28 216 GLU A CA 1
ATOM 1684 C C . GLU A 1 216 ? -20.869 14.408 41.197 1.00 60.28 216 GLU A C 1
ATOM 1686 O O . GLU A 1 216 ? -21.683 14.558 40.295 1.00 60.28 216 GLU A O 1
ATOM 1691 N N . ASP A 1 217 ? -19.606 14.803 41.029 1.00 57.06 217 ASP A N 1
ATOM 1692 C CA . ASP A 1 217 ? -19.137 15.650 39.919 1.00 57.06 217 ASP A CA 1
ATOM 1693 C C . ASP A 1 217 ? -17.884 15.139 39.179 1.00 57.06 217 ASP A C 1
ATOM 1695 O O . ASP A 1 217 ? -17.274 15.877 38.402 1.00 57.06 217 ASP A O 1
ATOM 1699 N N . THR A 1 218 ? -17.464 13.884 39.379 1.00 56.09 218 THR A N 1
ATOM 1700 C CA . THR A 1 218 ? -16.300 13.334 38.649 1.00 56.09 218 THR A CA 1
ATOM 1701 C C . THR A 1 218 ? -16.748 12.270 37.641 1.00 56.09 218 THR A C 1
ATOM 1703 O O . THR A 1 218 ? -17.576 11.424 37.970 1.00 56.09 218 THR A O 1
ATOM 1706 N N . PRO A 1 219 ? -16.231 12.245 36.402 1.00 58.09 219 PRO A N 1
ATOM 1707 C CA . PRO A 1 219 ? -16.445 11.102 35.524 1.00 58.09 219 PRO A CA 1
ATOM 1708 C C . PRO A 1 219 ? -15.827 9.842 36.160 1.00 58.09 219 PRO A C 1
ATOM 1710 O O . PRO A 1 219 ? -14.709 9.916 36.690 1.00 58.09 219 PRO A O 1
ATOM 1713 N N . PRO A 1 220 ? -16.522 8.688 36.132 1.00 58.88 220 PRO A N 1
ATOM 1714 C CA . PRO A 1 220 ? -16.033 7.462 36.749 1.00 58.88 220 PRO A CA 1
ATOM 1715 C C . PRO A 1 220 ? -14.736 7.031 36.060 1.00 58.88 220 PRO A C 1
ATOM 1717 O O . PRO A 1 220 ? -14.727 6.593 34.911 1.00 58.88 220 PRO A O 1
ATOM 1720 N N . SER A 1 221 ? -13.625 7.232 36.760 1.00 59.06 221 SER A N 1
ATOM 1721 C CA . SER A 1 221 ? -12.263 7.043 36.248 1.00 59.06 221 SER A CA 1
ATOM 1722 C C . SER A 1 221 ? -11.387 6.223 37.194 1.00 59.06 221 SER A C 1
ATOM 1724 O O . SER A 1 221 ? -10.342 5.723 36.781 1.00 59.06 221 SER A O 1
ATOM 1726 N N . GLU A 1 222 ? -11.826 6.022 38.438 1.00 66.19 222 GLU A N 1
ATOM 1727 C CA . GLU A 1 222 ? -11.114 5.221 39.427 1.00 66.19 222 GLU A CA 1
ATOM 1728 C C . GLU A 1 222 ? -11.574 3.760 39.379 1.00 66.19 222 GLU A C 1
ATOM 1730 O O . GLU A 1 222 ? -12.769 3.456 39.369 1.00 66.19 222 GLU A O 1
ATOM 1735 N N . LEU A 1 223 ? -10.607 2.841 39.350 1.00 69.81 223 LEU A N 1
ATOM 1736 C CA . LEU A 1 223 ? -10.867 1.410 39.485 1.00 69.81 223 LEU A CA 1
ATOM 1737 C C . LEU A 1 223 ? -11.399 1.125 40.890 1.00 69.81 223 LEU A C 1
ATOM 1739 O O . LEU A 1 223 ? -10.812 1.585 41.868 1.00 69.81 223 LEU A O 1
ATOM 1743 N N . ASN A 1 224 ? -12.456 0.317 41.001 1.00 76.19 224 ASN A N 1
ATOM 1744 C CA . ASN A 1 224 ? -12.968 -0.081 42.319 1.00 76.19 224 ASN A CA 1
ATOM 1745 C C . ASN A 1 224 ? -12.008 -1.027 43.071 1.00 76.19 224 ASN A C 1
ATOM 1747 O O . ASN A 1 224 ? -12.160 -1.234 44.266 1.00 76.19 224 ASN A O 1
ATOM 1751 N N . ASN A 1 225 ? -11.014 -1.606 42.378 1.00 77.06 225 ASN A N 1
ATOM 1752 C CA . ASN A 1 225 ? -9.946 -2.453 42.935 1.00 77.06 225 ASN A CA 1
ATOM 1753 C C . ASN A 1 225 ? -10.422 -3.609 43.842 1.00 77.06 225 ASN A C 1
ATOM 1755 O O . ASN A 1 225 ? -9.657 -4.090 44.675 1.00 77.06 225 ASN A O 1
ATOM 1759 N N . GLY A 1 226 ? -11.655 -4.090 43.660 1.00 76.31 226 GLY A N 1
ATOM 1760 C CA . GLY A 1 226 ? -12.216 -5.157 44.484 1.00 76.31 226 GLY A CA 1
ATOM 1761 C C . GLY A 1 226 ? -12.720 -4.713 45.860 1.00 76.31 226 GLY A C 1
ATOM 1762 O O . GLY A 1 226 ? -13.012 -5.579 46.681 1.00 76.31 226 GLY A O 1
ATOM 1763 N N . ASP A 1 227 ? -12.889 -3.407 46.108 1.00 77.56 227 ASP A N 1
ATOM 1764 C CA . ASP A 1 227 ? -13.566 -2.881 47.310 1.00 77.56 227 ASP A CA 1
ATOM 1765 C C . ASP A 1 227 ? -15.023 -3.375 47.422 1.00 77.56 227 ASP A C 1
ATOM 1767 O O . ASP A 1 227 ? -15.641 -3.318 48.487 1.00 77.56 227 ASP A O 1
ATOM 1771 N N . GLY A 1 228 ? -15.562 -3.890 46.315 1.00 76.31 228 GLY A N 1
ATOM 1772 C CA . GLY A 1 228 ? -16.910 -4.409 46.212 1.00 76.31 228 GLY A CA 1
ATOM 1773 C C . GLY A 1 228 ? -17.939 -3.309 45.988 1.00 76.31 228 GLY A C 1
ATOM 1774 O O . GLY A 1 228 ? -17.657 -2.110 46.002 1.00 76.31 228 GLY A O 1
ATOM 1775 N N . TRP A 1 229 ? -19.169 -3.744 45.748 1.00 80.25 229 TRP A N 1
ATOM 1776 C CA . TRP A 1 229 ? -20.303 -2.875 45.474 1.00 80.25 229 TRP A CA 1
ATOM 1777 C C . TRP A 1 229 ? -21.280 -2.879 46.642 1.00 80.25 229 TRP A C 1
ATOM 1779 O O . TRP A 1 229 ? -21.585 -3.931 47.211 1.00 80.25 229 TRP A O 1
ATOM 1789 N N . ARG A 1 230 ? -21.816 -1.705 46.989 1.00 79.75 230 ARG A N 1
ATOM 1790 C CA . ARG A 1 230 ? -22.841 -1.598 48.026 1.00 79.75 230 ARG A CA 1
ATOM 1791 C C . ARG A 1 230 ? -24.232 -1.757 47.420 1.00 79.75 230 ARG A C 1
ATOM 1793 O O . ARG A 1 230 ? -24.581 -1.133 46.421 1.00 79.75 230 ARG A O 1
ATOM 1800 N N . ALA A 1 231 ? -25.062 -2.575 48.061 1.00 79.31 231 ALA A N 1
ATOM 1801 C CA . ALA A 1 231 ? -26.456 -2.729 47.665 1.00 79.31 231 ALA A CA 1
ATOM 1802 C C . ALA A 1 231 ? -27.220 -1.397 47.777 1.00 79.31 231 ALA A C 1
ATOM 1804 O O . ALA A 1 231 ? -27.108 -0.693 48.781 1.00 79.31 231 ALA A O 1
ATOM 1805 N N . GLY A 1 232 ? -28.033 -1.093 46.764 1.00 78.31 232 GLY A N 1
ATOM 1806 C CA . GLY A 1 232 ? -28.820 0.141 46.692 1.00 78.31 232 GLY A CA 1
ATOM 1807 C C . GLY A 1 232 ? -28.094 1.328 46.053 1.00 78.31 232 GLY A C 1
ATOM 1808 O O . GLY A 1 232 ? -28.726 2.362 45.860 1.00 78.31 232 GLY A O 1
ATOM 1809 N N . 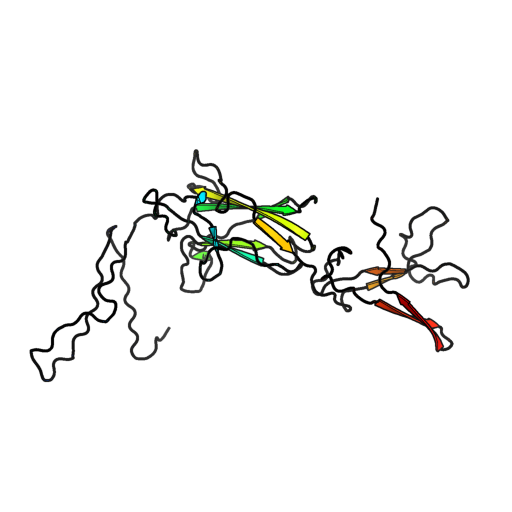GLU A 1 233 ? -26.816 1.183 45.694 1.00 76.81 233 GLU A N 1
ATOM 1810 C CA . GLU A 1 233 ? -26.064 2.187 44.936 1.00 76.81 233 GLU A CA 1
ATOM 1811 C C . GLU A 1 233 ? -26.113 1.899 43.427 1.00 76.81 233 GLU A C 1
ATOM 1813 O O . GLU A 1 233 ? -26.381 0.774 42.994 1.00 76.81 233 GLU A O 1
ATOM 1818 N N . LEU A 1 234 ? -25.874 2.931 42.615 1.00 72.69 234 LEU A N 1
ATOM 1819 C CA . LEU A 1 234 ? -25.693 2.769 41.176 1.00 72.69 234 LEU A CA 1
ATOM 1820 C C . LEU A 1 234 ? -24.298 2.195 40.916 1.00 72.69 234 LEU A C 1
ATOM 1822 O O . LEU A 1 234 ? -23.294 2.780 41.314 1.00 72.69 234 LEU A O 1
ATOM 1826 N N . LEU A 1 235 ? -24.246 1.048 40.246 1.00 75.38 235 LEU A N 1
ATOM 1827 C CA . LEU A 1 235 ? -23.014 0.307 39.993 1.00 75.38 235 LEU A CA 1
ATOM 1828 C C . LEU A 1 235 ? -22.638 0.449 38.522 1.00 75.38 235 LEU A C 1
ATOM 1830 O O . LEU A 1 235 ? -23.473 0.223 37.645 1.00 75.38 235 LEU A O 1
ATOM 1834 N N . THR A 1 236 ? -21.380 0.795 38.259 1.00 75.25 236 THR A N 1
ATOM 1835 C CA . THR A 1 236 ? -20.889 1.039 36.901 1.00 75.25 236 THR A CA 1
ATOM 1836 C C . THR A 1 236 ? -19.668 0.175 36.622 1.00 75.25 236 THR A C 1
ATOM 1838 O O . THR A 1 236 ? -18.767 0.032 37.445 1.00 75.25 236 THR A O 1
ATOM 1841 N N . PHE A 1 237 ? -19.613 -0.381 35.421 1.00 79.56 237 PHE A N 1
ATOM 1842 C CA . PHE A 1 237 ? -18.438 -1.047 34.880 1.00 79.56 237 PHE A CA 1
ATOM 1843 C C . PHE A 1 237 ? -18.239 -0.593 33.436 1.00 79.56 237 PHE A C 1
ATOM 1845 O O . PHE A 1 237 ? -19.161 -0.096 32.788 1.00 79.56 237 PHE A O 1
ATOM 1852 N N . THR A 1 238 ? -17.029 -0.772 32.924 1.00 80.06 238 THR A N 1
ATOM 1853 C CA . THR A 1 238 ? -16.724 -0.577 31.503 1.00 80.06 238 THR A CA 1
ATOM 1854 C C . THR A 1 238 ? -16.372 -1.902 30.862 1.00 80.06 238 THR A C 1
ATOM 1856 O O . THR A 1 238 ? -15.751 -2.757 31.488 1.00 80.06 238 THR A O 1
ATOM 1859 N N . ILE A 1 239 ? -16.760 -2.065 29.600 1.00 80.81 239 ILE A N 1
ATOM 1860 C CA . ILE A 1 239 ? -16.297 -3.149 28.736 1.00 80.81 239 ILE A CA 1
ATOM 1861 C C . ILE A 1 239 ? -15.435 -2.511 27.654 1.00 80.81 239 ILE A C 1
ATOM 1863 O O . ILE A 1 239 ? -15.867 -1.572 26.987 1.00 80.81 239 ILE A O 1
ATOM 1867 N N . GLN A 1 240 ? -14.224 -3.026 27.478 1.00 81.88 240 GLN A N 1
ATOM 1868 C CA . GLN A 1 240 ? -13.308 -2.613 26.428 1.00 81.88 240 GLN A CA 1
ATOM 1869 C C . GLN A 1 240 ? -13.163 -3.747 25.417 1.00 81.88 240 GLN A C 1
ATOM 1871 O O . GLN A 1 240 ? -12.510 -4.761 25.674 1.00 81.88 240 GLN A O 1
ATOM 1876 N N . ALA A 1 241 ? -13.807 -3.562 24.266 1.00 82.56 241 ALA A N 1
ATOM 1877 C CA . ALA A 1 241 ? -13.731 -4.483 23.146 1.00 82.56 241 ALA A CA 1
ATOM 1878 C C . ALA A 1 241 ? -12.350 -4.391 22.482 1.00 82.56 241 ALA A C 1
ATOM 1880 O O . ALA A 1 241 ? -11.921 -3.311 22.067 1.00 82.56 241 ALA A O 1
ATOM 1881 N N . ARG A 1 242 ? -11.671 -5.530 22.358 1.00 83.50 242 ARG A N 1
ATOM 1882 C CA . ARG A 1 242 ? -10.400 -5.659 21.642 1.00 83.50 242 ARG A CA 1
ATOM 1883 C C . ARG A 1 242 ? -10.572 -6.558 20.426 1.00 83.50 242 ARG A C 1
ATOM 1885 O O . ARG A 1 242 ? -11.388 -7.480 20.433 1.00 83.50 242 ARG A O 1
ATOM 1892 N N . ASP A 1 243 ? -9.821 -6.286 19.370 1.00 82.94 243 ASP A N 1
ATOM 1893 C CA . ASP A 1 243 ? -9.749 -7.181 18.218 1.00 82.94 243 ASP A CA 1
ATOM 1894 C C . ASP A 1 243 ? -8.816 -8.383 18.466 1.00 82.94 243 ASP A C 1
ATOM 1896 O O . ASP A 1 243 ? -8.130 -8.465 19.490 1.00 82.94 243 ASP A O 1
ATOM 1900 N N . ARG A 1 244 ? -8.758 -9.314 17.505 1.00 84.38 244 ARG A N 1
ATOM 1901 C CA . ARG A 1 244 ? -7.853 -10.483 17.533 1.00 84.38 244 ARG A CA 1
ATOM 1902 C C . ARG A 1 244 ? -6.355 -10.144 17.574 1.00 84.38 244 ARG A C 1
ATOM 1904 O O . ARG A 1 244 ? -5.538 -11.038 17.785 1.00 84.38 244 ARG A O 1
ATOM 1911 N N . PHE A 1 245 ? -5.984 -8.886 17.354 1.00 83.06 245 PHE A N 1
ATOM 1912 C CA . PHE A 1 245 ? -4.614 -8.380 17.433 1.00 83.06 245 PHE A CA 1
ATOM 1913 C C . PHE A 1 245 ? -4.345 -7.640 18.755 1.00 83.06 245 PHE A C 1
ATOM 1915 O O . PHE A 1 245 ? -3.191 -7.443 19.125 1.00 83.06 245 PHE A O 1
ATOM 1922 N N . GLY A 1 246 ? -5.382 -7.365 19.554 1.00 80.00 246 GLY A N 1
ATOM 1923 C CA . GLY A 1 246 ? -5.307 -6.652 20.833 1.00 80.00 246 GLY A CA 1
ATOM 1924 C C . GLY A 1 246 ? -5.524 -5.141 20.717 1.00 80.00 246 GLY A C 1
ATOM 1925 O O . GLY A 1 246 ? -5.389 -4.427 21.716 1.00 80.00 246 GLY A O 1
ATOM 1926 N N . ASN A 1 247 ? -5.885 -4.639 19.537 1.00 79.00 247 ASN A N 1
ATOM 1927 C CA . ASN A 1 247 ? -6.165 -3.222 19.335 1.00 79.00 247 ASN A CA 1
ATOM 1928 C C . ASN A 1 247 ? -7.540 -2.857 19.887 1.00 79.00 247 ASN A C 1
ATOM 1930 O O . ASN A 1 247 ? -8.442 -3.693 19.979 1.00 79.00 247 ASN A O 1
ATOM 1934 N N . ASP A 1 248 ? -7.695 -1.586 20.247 1.00 77.94 248 ASP A N 1
ATOM 1935 C CA . ASP A 1 248 ? -8.984 -1.038 20.651 1.00 77.94 248 ASP A CA 1
ATOM 1936 C C . ASP A 1 248 ? -9.944 -0.964 19.468 1.00 77.94 248 ASP A C 1
ATOM 1938 O O . ASP A 1 248 ? -9.681 -0.283 18.475 1.00 77.94 248 ASP A O 1
ATOM 1942 N N . GLN A 1 249 ? -11.089 -1.628 19.605 1.00 74.56 249 GLN A N 1
ATOM 1943 C CA . GLN A 1 249 ? -12.179 -1.521 18.646 1.00 74.56 249 GLN A CA 1
ATOM 1944 C C . GLN A 1 249 ? -12.832 -0.145 18.768 1.00 74.56 249 GLN A C 1
ATOM 1946 O O . GLN A 1 249 ? -13.369 0.213 19.819 1.00 74.56 249 GLN A O 1
ATOM 1951 N N . ARG A 1 250 ? -12.809 0.623 17.679 1.00 69.06 250 ARG A N 1
ATOM 1952 C CA . ARG A 1 250 ? -13.620 1.833 17.527 1.00 69.06 250 ARG A CA 1
ATOM 1953 C C . ARG A 1 250 ? -14.737 1.520 16.547 1.00 69.06 250 ARG A C 1
ATOM 1955 O O . ARG A 1 250 ? -14.467 1.373 15.362 1.00 69.06 250 ARG A O 1
ATOM 1962 N N . TYR A 1 251 ? -15.956 1.414 17.061 1.00 61.94 251 TYR A N 1
ATOM 1963 C CA . TYR A 1 251 ? -17.138 1.232 16.228 1.00 61.94 251 TYR A CA 1
ATOM 1964 C C . TYR A 1 251 ? -17.564 2.577 15.657 1.00 61.94 251 TYR A C 1
ATOM 1966 O O . TYR A 1 251 ? -17.768 3.531 16.415 1.00 61.94 251 TYR A O 1
ATOM 1974 N N . ASP A 1 252 ? -17.733 2.638 14.341 1.00 56.81 252 ASP A N 1
ATOM 1975 C CA . ASP A 1 252 ? -18.475 3.726 13.718 1.00 56.81 252 ASP A CA 1
ATOM 1976 C C . ASP A 1 252 ? -19.961 3.335 13.709 1.00 56.81 252 ASP A C 1
ATOM 1978 O O . ASP A 1 252 ? -20.351 2.437 12.960 1.00 56.81 252 ASP A O 1
ATOM 1982 N N . PRO A 1 253 ? -20.827 3.976 14.518 1.00 53.50 253 PRO A N 1
ATOM 1983 C CA . PRO A 1 253 ? -22.248 3.635 14.560 1.00 53.50 253 PRO A CA 1
ATOM 1984 C C . PRO A 1 253 ? -22.975 3.905 13.231 1.00 53.50 253 PRO A C 1
ATOM 1986 O O . PRO A 1 253 ? -24.130 3.502 13.084 1.00 53.50 253 PRO A O 1
ATOM 1989 N N . THR A 1 254 ? -22.334 4.591 12.278 1.00 55.81 254 THR A N 1
ATOM 1990 C CA . THR A 1 254 ? -22.877 4.865 10.944 1.00 55.81 254 THR A CA 1
ATOM 1991 C C . THR A 1 254 ? -22.495 3.814 9.894 1.00 55.81 254 THR A C 1
ATOM 1993 O O . THR A 1 254 ? -23.157 3.748 8.853 1.00 55.81 254 THR A O 1
ATOM 1996 N N . ASP A 1 255 ? -21.507 2.945 10.154 1.00 59.47 255 ASP A N 1
ATOM 1997 C CA . ASP A 1 255 ? -21.158 1.845 9.247 1.00 59.47 255 ASP A CA 1
ATOM 1998 C C . ASP A 1 255 ? -22.054 0.624 9.514 1.00 59.47 255 ASP A C 1
ATOM 2000 O O . ASP A 1 255 ? -21.884 -0.137 10.463 1.00 59.47 255 ASP A O 1
ATOM 2004 N N . VAL A 1 256 ? -23.040 0.422 8.636 1.00 50.69 256 VAL A N 1
ATOM 2005 C CA . VAL A 1 256 ? -24.042 -0.658 8.723 1.00 50.69 256 VAL A CA 1
ATOM 2006 C C . VAL A 1 256 ? -23.410 -2.058 8.623 1.00 50.69 256 VAL A C 1
ATOM 2008 O O . VAL A 1 256 ? -24.048 -3.048 8.984 1.00 50.69 256 VAL A O 1
ATOM 2011 N N . TYR A 1 257 ? -22.169 -2.158 8.132 1.00 52.34 257 TYR A N 1
ATOM 2012 C CA . TYR A 1 257 ? -21.427 -3.417 8.037 1.00 52.34 257 TYR A CA 1
ATOM 2013 C C . TYR A 1 257 ? -20.540 -3.698 9.245 1.00 52.34 257 TYR A C 1
ATOM 2015 O O . TYR A 1 257 ? -19.996 -4.803 9.327 1.00 52.34 257 TYR A O 1
ATOM 2023 N N . ASP A 1 258 ? -20.389 -2.738 10.156 1.00 54.59 258 ASP A N 1
ATOM 2024 C CA . ASP A 1 258 ? -19.686 -2.965 11.404 1.00 54.59 258 ASP A CA 1
ATOM 2025 C C . ASP A 1 258 ? -20.627 -3.755 12.316 1.00 54.59 258 ASP A C 1
ATOM 2027 O O . ASP A 1 258 ? -21.624 -3.258 12.848 1.00 54.59 258 ASP A O 1
ATOM 2031 N N . SER A 1 259 ? -20.404 -5.068 12.356 1.00 50.88 259 SER A N 1
ATOM 2032 C CA . SER A 1 259 ? -21.239 -6.011 13.087 1.00 50.88 259 SER A CA 1
ATOM 2033 C C . SER A 1 259 ? -21.378 -5.540 14.528 1.00 50.88 259 SER A C 1
ATOM 2035 O O . SER A 1 259 ? -20.394 -5.508 15.264 1.00 50.88 259 SER A O 1
ATOM 2037 N N . ARG A 1 260 ? -22.602 -5.185 14.928 1.00 60.44 260 ARG A N 1
ATOM 2038 C CA . ARG A 1 260 ? -22.936 -4.844 16.312 1.00 60.44 260 ARG A CA 1
ATOM 2039 C C . ARG A 1 260 ? -22.478 -5.991 17.204 1.00 60.44 260 ARG A C 1
ATOM 2041 O O . ARG A 1 260 ? -23.107 -7.049 17.210 1.00 60.44 260 ARG A O 1
ATOM 2048 N N . VAL A 1 261 ? -21.379 -5.808 17.927 1.00 62.94 261 VAL A N 1
ATOM 2049 C CA . VAL A 1 261 ? -20.955 -6.797 18.914 1.00 62.94 261 VAL A CA 1
ATOM 2050 C C . VAL A 1 261 ? -21.994 -6.816 20.019 1.00 62.94 261 VAL A C 1
ATOM 2052 O O . VAL A 1 261 ? -22.294 -5.792 20.636 1.00 62.94 261 VAL A O 1
ATOM 2055 N N . LEU A 1 262 ? -22.581 -7.989 20.221 1.00 69.75 262 LEU A N 1
ATOM 2056 C CA . LEU A 1 262 ? -23.528 -8.239 21.291 1.00 69.75 262 LEU A CA 1
ATOM 2057 C C . LEU A 1 262 ? -22.746 -8.663 22.530 1.00 69.75 262 LEU A C 1
ATOM 2059 O O . LEU A 1 262 ? -21.934 -9.585 22.468 1.00 69.75 262 LEU A O 1
ATOM 2063 N N . TRP A 1 263 ? -22.998 -7.979 23.641 1.00 72.62 263 TRP A N 1
ATOM 2064 C CA . TRP A 1 263 ? -22.429 -8.313 24.940 1.00 72.62 263 TRP A CA 1
ATOM 2065 C C . TRP A 1 263 ? -23.555 -8.780 25.855 1.00 72.62 263 TRP A C 1
ATOM 2067 O O . TRP A 1 263 ? -24.446 -8.002 26.199 1.00 72.62 263 TRP A O 1
ATOM 2077 N N . ASP A 1 264 ? -23.505 -10.047 26.256 1.00 76.31 264 ASP A N 1
ATOM 2078 C CA . ASP A 1 264 ? -24.414 -10.596 27.258 1.00 76.31 264 ASP A CA 1
ATOM 2079 C C . ASP A 1 264 ? -23.787 -10.465 28.647 1.00 76.31 264 ASP A C 1
ATOM 2081 O O . ASP A 1 264 ? -22.722 -11.023 28.920 1.00 76.31 264 ASP A O 1
ATOM 2085 N N . VAL A 1 265 ? -24.450 -9.720 29.536 1.00 74.25 265 VAL A N 1
ATOM 2086 C CA . VAL A 1 265 ? -23.994 -9.506 30.913 1.00 74.25 265 VAL A CA 1
ATOM 2087 C C . VAL A 1 265 ? -24.897 -10.289 31.864 1.00 74.25 265 VAL A C 1
ATOM 2089 O O . VAL A 1 265 ? -26.070 -9.975 32.063 1.00 74.25 265 VAL A O 1
ATOM 2092 N N . ASN A 1 266 ? -24.335 -11.325 32.481 1.00 76.69 266 ASN A N 1
ATOM 2093 C CA . ASN A 1 266 ? -25.031 -12.137 33.475 1.00 76.69 266 ASN A CA 1
ATOM 2094 C C . ASN A 1 266 ? -24.516 -11.802 34.875 1.00 76.69 266 ASN A C 1
ATOM 2096 O O . ASN A 1 266 ? -23.353 -12.061 35.181 1.00 76.69 266 ASN A O 1
ATOM 2100 N N . ILE A 1 267 ? -25.385 -11.259 35.732 1.00 74.31 267 ILE A N 1
ATOM 2101 C CA . ILE A 1 267 ? -25.059 -10.955 37.127 1.00 74.31 267 ILE A CA 1
ATOM 2102 C C . ILE A 1 267 ? -25.649 -12.063 38.001 1.00 74.31 267 ILE A C 1
ATOM 2104 O O . ILE A 1 267 ? -26.866 -12.246 38.069 1.00 74.31 267 ILE A O 1
ATOM 2108 N N . THR A 1 268 ? -24.777 -12.818 38.668 1.00 73.69 268 THR A N 1
ATOM 2109 C CA . THR A 1 268 ? -25.165 -13.931 39.546 1.00 73.69 268 THR A CA 1
ATOM 2110 C C . THR A 1 268 ? -24.752 -13.601 40.972 1.00 73.69 268 THR A C 1
ATOM 2112 O O . THR A 1 268 ? -23.576 -13.358 41.220 1.00 73.69 268 THR A O 1
ATOM 2115 N N . GLY A 1 269 ? -25.707 -13.574 41.903 1.00 73.69 269 GLY A N 1
ATOM 2116 C CA . GLY A 1 269 ? -25.405 -13.429 43.331 1.00 73.69 269 GLY A CA 1
ATOM 2117 C C . GLY A 1 269 ? -25.138 -14.773 44.017 1.00 73.69 269 GLY A C 1
ATOM 2118 O O . GLY A 1 269 ? -25.546 -15.819 43.511 1.00 73.69 269 GLY A O 1
ATOM 2119 N N . ASP A 1 270 ? -24.552 -14.736 45.217 1.00 72.88 270 ASP A N 1
ATOM 2120 C CA . ASP A 1 270 ? -24.194 -15.926 46.019 1.00 72.88 270 ASP A CA 1
ATOM 2121 C C . ASP A 1 270 ? -25.373 -16.875 46.298 1.00 72.88 270 ASP A C 1
ATOM 2123 O O . ASP A 1 270 ? -25.198 -18.079 46.463 1.00 72.88 270 ASP A O 1
ATOM 2127 N N . GLY A 1 271 ? -26.604 -16.355 46.306 1.00 73.94 271 GLY A N 1
ATOM 2128 C CA . GLY A 1 271 ? -27.825 -17.152 46.455 1.00 73.94 271 GLY A CA 1
ATOM 2129 C C . GLY A 1 271 ? -28.309 -17.849 45.175 1.00 73.94 271 GLY A C 1
ATOM 2130 O O . GLY A 1 271 ? -29.439 -18.331 45.153 1.00 73.94 271 GLY A O 1
ATOM 2131 N N . GLY A 1 272 ? -27.533 -17.833 44.084 1.00 59.06 272 GLY A N 1
ATOM 2132 C CA . GLY A 1 272 ? -27.902 -18.428 42.791 1.00 59.06 272 GLY A CA 1
ATOM 2133 C C . GLY A 1 272 ? -29.013 -17.686 42.036 1.00 59.06 272 GLY A C 1
ATOM 2134 O O . GLY A 1 272 ? -29.470 -18.143 40.989 1.00 59.06 272 GLY A O 1
ATOM 2135 N N . ARG A 1 273 ? -29.465 -16.532 42.546 1.00 58.56 273 ARG A N 1
ATOM 2136 C CA . ARG A 1 273 ? -30.407 -15.661 41.839 1.00 58.56 273 ARG A CA 1
ATOM 2137 C C . ARG A 1 273 ? -29.677 -14.982 40.681 1.00 58.56 273 ARG A C 1
ATOM 2139 O O . ARG A 1 273 ? -28.790 -14.158 40.900 1.00 58.56 273 ARG A O 1
ATOM 2146 N N . LEU A 1 274 ? -30.074 -15.345 39.466 1.00 53.97 274 LEU A N 1
ATOM 2147 C CA . LEU A 1 274 ? -29.643 -14.713 38.226 1.00 53.97 274 LEU A CA 1
ATOM 2148 C C . LEU A 1 274 ? -30.462 -13.443 37.994 1.00 53.97 274 LEU A C 1
ATOM 2150 O O . LEU A 1 274 ? -31.682 -13.504 37.838 1.00 53.97 274 LEU A O 1
ATOM 2154 N N . ALA A 1 275 ? -29.786 -12.300 37.951 1.00 58.84 275 ALA A N 1
ATOM 2155 C CA . ALA A 1 275 ? -30.286 -11.121 37.266 1.00 58.84 275 ALA A CA 1
ATOM 2156 C C . ALA A 1 275 ? -29.596 -11.084 35.895 1.00 58.84 275 ALA A C 1
ATOM 2158 O O . ALA A 1 275 ? -28.448 -10.658 35.769 1.00 58.84 275 ALA A O 1
ATOM 2159 N N . THR A 1 276 ? -30.272 -11.593 34.866 1.00 51.09 276 THR A N 1
ATOM 2160 C CA . THR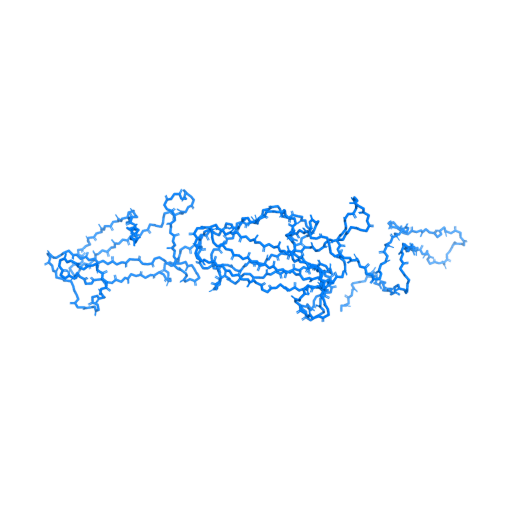 A 1 276 ? -29.789 -11.484 33.485 1.00 51.09 276 THR A CA 1
ATOM 2161 C C . THR A 1 276 ? -30.259 -10.163 32.904 1.00 51.09 276 THR A C 1
ATOM 2163 O O . THR A 1 276 ? -31.453 -9.861 32.924 1.00 51.09 276 THR A O 1
ATOM 2166 N N . THR A 1 277 ? -29.324 -9.388 32.364 1.00 56.59 277 THR A N 1
ATOM 2167 C CA . THR A 1 277 ? -29.636 -8.190 31.593 1.00 56.59 277 THR A CA 1
ATOM 2168 C C . THR A 1 277 ? -28.795 -8.202 30.321 1.00 56.59 277 THR A C 1
ATOM 2170 O O . THR A 1 277 ? -27.568 -8.194 30.360 1.00 56.59 277 THR A O 1
ATOM 2173 N N . SER A 1 278 ? -29.453 -8.267 29.168 1.00 49.84 278 SER A N 1
ATOM 2174 C CA . SER A 1 278 ? -28.784 -8.141 27.872 1.00 49.84 278 SER A CA 1
ATOM 2175 C C . SER A 1 278 ? -28.893 -6.694 27.419 1.00 49.84 278 SER A C 1
ATOM 2177 O O . SER A 1 278 ? -29.986 -6.124 27.418 1.00 49.84 278 SER A O 1
ATOM 2179 N N . PHE A 1 279 ? -27.778 -6.100 27.004 1.00 56.81 279 PHE A N 1
ATOM 2180 C CA . PHE A 1 279 ? -27.777 -4.764 26.419 1.00 56.81 279 PHE A CA 1
ATOM 2181 C C . PHE A 1 279 ? -27.305 -4.859 24.971 1.00 56.81 279 PHE A C 1
ATOM 2183 O O . PHE A 1 279 ? -26.204 -5.329 24.689 1.00 56.81 279 PHE A O 1
ATOM 2190 N N . GLN A 1 280 ? -28.125 -4.379 24.037 1.00 48.75 280 GLN A N 1
ATOM 2191 C CA . GLN A 1 280 ? -27.644 -4.047 22.701 1.00 48.75 280 GLN A CA 1
ATOM 2192 C C . GLN A 1 280 ? -27.043 -2.648 22.765 1.00 48.75 280 GLN A C 1
ATOM 2194 O O . GLN A 1 280 ? -27.790 -1.685 22.850 1.00 48.75 280 GLN A O 1
ATOM 2199 N N . GLN A 1 281 ? -25.713 -2.568 22.718 1.00 48.66 281 GLN A N 1
ATOM 2200 C CA . GLN A 1 281 ? -24.950 -1.342 22.471 1.00 48.66 281 GLN A CA 1
ATOM 2201 C C . GLN A 1 281 ? -25.245 -0.181 23.446 1.00 48.66 281 GLN A C 1
ATOM 2203 O O . GLN A 1 281 ? -26.208 0.566 23.304 1.00 48.66 281 GLN A O 1
ATOM 2208 N N . VAL A 1 282 ? -24.347 0.039 24.409 1.00 42.72 282 VAL A N 1
ATOM 2209 C CA . VAL A 1 282 ? -24.298 1.313 25.141 1.00 42.72 282 VAL A CA 1
ATOM 2210 C C . VAL A 1 282 ? -23.642 2.342 24.224 1.00 42.72 282 VAL A C 1
ATOM 2212 O O . VAL A 1 282 ? -22.519 2.140 23.762 1.00 42.72 282 VAL A O 1
ATOM 2215 N N . THR A 1 283 ? -24.360 3.424 23.930 1.00 38.34 283 THR A N 1
ATOM 2216 C CA . THR A 1 283 ? -23.841 4.595 23.221 1.00 38.34 283 THR A CA 1
ATOM 2217 C C . THR A 1 283 ? -22.571 5.066 23.924 1.00 38.34 283 THR A C 1
ATOM 2219 O O . THR A 1 283 ? -22.627 5.508 25.071 1.00 38.34 283 THR A O 1
ATOM 2222 N N . VAL A 1 284 ? -21.420 4.959 23.260 1.00 38.06 284 VAL A N 1
ATOM 2223 C CA . VAL A 1 284 ? -20.195 5.599 23.742 1.00 38.06 284 VAL A CA 1
ATOM 2224 C C . VAL A 1 284 ? -20.457 7.097 23.659 1.00 38.06 284 VAL A C 1
ATOM 2226 O O . VAL A 1 284 ? -20.606 7.637 22.564 1.00 38.06 284 VAL A O 1
ATOM 2229 N N . ALA A 1 285 ? -20.595 7.762 24.806 1.00 32.06 285 ALA A N 1
ATOM 2230 C CA . ALA A 1 285 ? -20.561 9.213 24.838 1.00 32.06 285 ALA A CA 1
ATOM 2231 C C . ALA A 1 285 ? -19.222 9.638 24.223 1.00 32.06 285 ALA A C 1
ATOM 2233 O O . ALA A 1 285 ? -18.163 9.239 24.714 1.00 32.06 285 ALA A O 1
ATOM 2234 N N . SER A 1 286 ? -19.270 10.378 23.113 1.00 28.61 286 SER A N 1
ATOM 2235 C CA . SER A 1 286 ? -18.075 11.004 22.553 1.00 28.61 286 SER A CA 1
ATOM 2236 C C . SER A 1 286 ? -17.373 11.793 23.659 1.00 28.61 286 SER A C 1
ATOM 2238 O O . SER A 1 286 ? -18.052 12.549 24.360 1.00 28.61 286 SER A O 1
ATOM 2240 N N . PRO A 1 287 ? -16.047 11.656 23.833 1.00 29.77 287 PRO A N 1
ATOM 2241 C CA . PRO A 1 287 ? -15.312 12.633 24.618 1.00 29.77 287 PRO A CA 1
ATOM 2242 C C . PRO A 1 287 ? -15.498 14.005 23.954 1.00 29.77 287 PRO A C 1
ATOM 2244 O O . PRO A 1 287 ? -15.364 14.120 22.732 1.00 29.77 287 PRO A O 1
ATOM 2247 N N . ALA A 1 288 ? -15.902 14.991 24.756 1.00 32.47 288 ALA A N 1
ATOM 2248 C CA . ALA A 1 288 ? -15.960 16.397 24.366 1.00 32.47 288 ALA A CA 1
ATOM 2249 C C . ALA A 1 288 ? -14.555 16.962 24.117 1.00 32.47 288 ALA A C 1
ATOM 2251 O O . ALA A 1 288 ? -13.602 16.471 24.769 1.00 32.47 288 ALA A O 1
#

Organism: NCBI:txid63592

Secondary structure (DSSP, 8-state):
--PPTT---------S-EE--B--EEPP--SS-TT---EEPTT-SB--EE-S---S--GGG-EEE-TT--B-SSPPPEETTS-EEEEEE-EEEEETTEEEE-S----EEEEEEEETTSS-EEEE--EETTSGGG-SSS---TTEEEEEE-TTTTT-S-EEEEEEEEEE-B-SSTT-BPTT---EE-BSSSPEEEEEEPPPB-TTT-EEEEE---STTS-S-SB-TT----TTS--EEEEE-BBTTSPBP---TT-TTS----EEEEEE-TT--EEEEEES----PPP-

pLDDT: mean 78.11, std 15.16, range [28.61, 97.56]